Protein 1I60 (pdb70)

B-factor: mean 12.53, std 5.94, range [3.6, 40.44]

Structure (mmCIF, N/CA/C/O backbone):
data_1I60
#
_entry.id   1I60
#
_cell.length_a   74.291
_cell.length_b   104.771
_cell.length_c   48.417
_cell.angle_alpha   90.00
_cell.angle_beta   90.00
_cell.angle_gamma   90.00
#
_symmetry.space_group_name_H-M   'P 21 21 2'
#
loop_
_entity.id
_entity.type
_entity.pdbx_description
1 polymer 'IOLI PROTEIN'
2 water water
#
loop_
_atom_site.group_PDB
_atom_site.id
_atom_site.type_symbol
_atom_site.label_atom_id
_atom_site.label_alt_id
_atom_site.label_comp_id
_atom_site.label_asym_id
_atom_site.label_entity_id
_atom_site.label_seq_id
_atom_site.pdbx_PDB_ins_code
_atom_site.Cartn_x
_atom_site.Cartn_y
_atom_site.Cartn_z
_atom_site.occupancy
_atom_site.B_iso_or_equiv
_atom_site.auth_seq_id
_atom_site.auth_comp_id
_atom_site.auth_asym_id
_atom_site.auth_atom_id
_atom_site.pdbx_PDB_model_num
ATOM 9 N N . LYS A 1 2 ? 5.559 28.534 23.713 1.00 10.43 2 LYS A N 1
ATOM 10 C CA . LYS A 1 2 ? 5.957 29.305 24.886 1.00 7.65 2 LYS A CA 1
ATOM 11 C C . LYS A 1 2 ? 6.406 28.411 26.040 1.00 14.77 2 LYS A C 1
ATOM 12 O O . LYS A 1 2 ? 6.079 27.226 26.087 1.00 8.96 2 LYS A O 1
ATOM 18 N N . LEU A 1 3 ? 7.158 29.004 26.962 1.00 8.95 3 LEU A N 1
ATOM 19 C CA . LEU A 1 3 ? 7.722 28.293 28.107 1.00 11.96 3 LEU A CA 1
ATOM 20 C C . LEU A 1 3 ? 7.039 28.636 29.431 1.00 8.70 3 LEU A C 1
ATOM 21 O O . LEU A 1 3 ? 6.900 29.805 29.785 1.00 8.20 3 LEU A O 1
ATOM 26 N N . CYS A 1 4 ? 6.623 27.608 30.166 1.00 7.68 4 CYS A N 1
ATOM 27 C CA . CYS A 1 4 ? 5.949 27.806 31.449 1.00 7.88 4 CYS A CA 1
ATOM 28 C C . CYS A 1 4 ? 6.687 27.094 32.585 1.00 8.44 4 CYS A C 1
ATOM 29 O O . CYS A 1 4 ? 7.361 26.085 32.369 1.00 8.92 4 CYS A O 1
ATOM 32 N N . PHE A 1 5 ? 6.567 27.636 33.792 1.00 7.18 5 PHE A N 1
ATOM 33 C CA . PHE A 1 5 ? 7.207 27.050 34.966 1.00 9.11 5 PHE A CA 1
ATOM 34 C C . PHE A 1 5 ? 6.140 26.572 35.939 1.00 6.59 5 PHE A C 1
ATOM 35 O O . PHE A 1 5 ? 5.190 27.298 36.239 1.00 7.43 5 PHE A O 1
ATOM 43 N N . ASN A 1 6 ? 6.299 25.349 36.432 1.00 7.16 6 ASN A N 1
ATOM 44 C CA . ASN A 1 6 ? 5.357 24.791 37.395 1.00 5.82 6 ASN A CA 1
ATOM 45 C C . ASN A 1 6 ? 6.055 24.872 38.751 1.00 5.30 6 ASN A C 1
ATOM 46 O O . ASN A 1 6 ? 7.173 24.392 38.903 1.00 7.88 6 ASN A O 1
ATOM 51 N N . GLU A 1 7 ? 5.386 25.476 39.730 1.00 6.64 7 GLU A N 1
ATOM 52 C CA . GLU A 1 7 ? 5.962 25.660 41.055 1.00 9.35 7 GLU A CA 1
ATOM 53 C C . GLU A 1 7 ? 6.346 24.414 41.850 1.00 13.31 7 GLU A C 1
ATOM 54 O O . GLU A 1 7 ? 7.081 24.512 42.829 1.00 8.59 7 GLU A O 1
ATOM 60 N N . ALA A 1 8 ? 5.865 23.244 41.451 1.00 9.42 8 ALA A N 1
ATOM 61 C CA . ALA A 1 8 ? 6.256 22.033 42.169 1.00 5.05 8 ALA A CA 1
ATOM 62 C C . ALA A 1 8 ? 7.776 21.880 42.060 1.00 8.60 8 ALA A C 1
ATOM 63 O O . ALA A 1 8 ? 8.433 21.341 42.951 1.00 8.01 8 ALA A O 1
ATOM 65 N N . THR A 1 9 ? 8.329 22.378 40.960 1.00 7.84 9 THR A N 1
ATOM 66 C CA . THR A 1 9 ? 9.761 22.285 40.706 1.00 6.86 9 THR A CA 1
ATOM 67 C C . THR A 1 9 ? 10.589 22.914 41.829 1.00 10.59 9 THR A C 1
ATOM 68 O O . THR A 1 9 ? 11.674 22.436 42.153 1.00 11.35 9 THR A O 1
ATOM 72 N N . THR A 1 10 ? 10.062 23.970 42.438 1.00 8.13 10 THR A N 1
ATOM 73 C CA . THR A 1 10 ? 10.748 24.645 43.539 1.00 5.59 10 THR A CA 1
ATOM 74 C C . THR A 1 10 ? 9.845 24.617 44.770 1.00 8.61 10 THR A C 1
ATOM 75 O O . THR A 1 10 ? 9.787 25.561 45.560 1.00 10.51 10 THR A O 1
ATOM 79 N N . LEU A 1 11 ? 9.142 23.507 44.938 1.00 10.75 11 LEU A N 1
ATOM 80 C CA . LEU A 1 11 ? 8.228 23.370 46.052 1.00 8.84 11 LEU A CA 1
ATOM 81 C C . LEU A 1 11 ? 8.842 23.707 47.406 1.00 11.15 11 LEU A C 1
ATOM 82 O O . LEU A 1 11 ? 8.295 24.514 48.151 1.00 10.60 11 LEU A O 1
ATOM 87 N N . GLU A 1 12 ? 9.992 23.111 47.711 1.00 9.95 12 GLU A N 1
ATOM 88 C CA . GLU A 1 12 ? 10.618 23.311 49.015 1.00 6.79 12 GLU A CA 1
ATOM 89 C C . GLU A 1 12 ? 11.763 24.310 49.110 1.00 13.22 12 GLU A C 1
ATOM 90 O O . GLU A 1 12 ? 12.335 24.491 50.192 1.00 14.92 12 GLU A O 1
ATOM 96 N N . ASN A 1 13 ? 12.097 24.964 48.004 1.00 9.54 13 ASN A N 1
ATOM 97 C CA . ASN A 1 13 ? 13.204 25.909 48.017 1.00 8.30 13 ASN A CA 1
ATOM 98 C C . ASN A 1 13 ? 12.896 27.270 47.396 1.00 10.57 13 ASN A C 1
ATOM 99 O O . ASN A 1 13 ? 13.802 27.986 46.964 1.00 10.64 13 ASN A O 1
ATOM 104 N N . SER A 1 14 ? 11.620 27.633 47.358 1.00 7.99 14 SER A N 1
ATOM 105 C CA . SER A 1 14 ? 11.228 28.934 46.831 1.00 8.54 14 SER A CA 1
ATOM 106 C C . SER A 1 14 ? 9.807 29.267 47.269 1.00 10.29 14 SER A C 1
ATOM 107 O O . SER A 1 14 ? 9.215 28.543 48.069 1.00 13.51 14 SER A O 1
ATOM 110 N N . ASN A 1 15 ? 9.282 30.384 46.769 1.00 8.69 15 ASN A N 1
ATOM 111 C CA . ASN A 1 15 ? 7.920 30.812 47.054 1.00 10.34 15 ASN A CA 1
ATOM 112 C C . ASN A 1 15 ? 7.421 31.518 45.795 1.00 11.01 15 ASN A C 1
ATOM 113 O O . ASN A 1 15 ? 8.216 31.800 44.893 1.00 12.15 15 ASN A O 1
ATOM 118 N N . LEU A 1 16 ? 6.122 31.793 45.717 1.00 10.05 16 LEU A N 1
ATOM 119 C CA . LEU A 1 16 ? 5.567 32.448 44.531 1.00 9.43 16 LEU A CA 1
ATOM 120 C C . LEU A 1 16 ? 6.241 33.776 44.178 1.00 12.07 16 LEU A C 1
ATOM 121 O O . LEU A 1 16 ? 6.566 34.024 43.019 1.00 10.04 16 LEU A O 1
ATOM 126 N N . LYS A 1 17 ? 6.444 34.634 45.173 1.00 9.56 17 LYS A N 1
ATOM 127 C CA . LYS A 1 17 ? 7.078 35.925 44.933 1.00 9.23 17 LYS A CA 1
ATOM 128 C C . LYS A 1 17 ? 8.446 35.776 44.268 1.00 10.62 17 LYS A C 1
ATOM 129 O O . LYS A 1 17 ? 8.749 36.463 43.287 1.00 10.59 17 LYS A O 1
ATOM 135 N N . LEU A 1 18 ? 9.263 34.869 44.793 1.00 10.28 18 LEU A N 1
ATOM 136 C CA . LEU A 1 18 ? 10.594 34.645 44.252 1.00 9.08 18 LEU A CA 1
ATOM 137 C C . LEU A 1 18 ? 10.528 33.930 42.901 1.00 11.56 18 LEU A C 1
ATOM 138 O O . LEU A 1 18 ? 11.304 34.245 41.996 1.00 12.42 18 LEU A O 1
ATOM 143 N N . ASP A 1 19 ? 9.603 32.976 42.769 1.00 7.36 19 ASP A N 1
ATOM 144 C CA . ASP A 1 19 ? 9.430 32.254 41.510 1.00 5.21 19 ASP A CA 1
ATOM 145 C C . ASP A 1 19 ? 9.106 33.250 40.407 1.00 12.89 19 ASP A C 1
ATOM 146 O O . ASP A 1 19 ? 9.585 33.121 39.285 1.00 12.58 19 ASP A O 1
ATOM 151 N N . LEU A 1 20 ? 8.265 34.233 40.718 1.00 9.16 20 LEU A N 1
ATOM 152 C CA . LEU A 1 20 ? 7.898 35.230 39.722 1.00 9.38 20 LEU A CA 1
ATOM 153 C C . LEU A 1 20 ? 9.111 36.055 39.299 1.00 10.14 20 LEU A C 1
ATOM 154 O O . LEU A 1 20 ? 9.362 36.217 38.109 1.00 11.64 20 LEU A O 1
ATOM 159 N N . GLU A 1 21 ? 9.856 36.570 40.273 1.00 12.34 21 GLU A N 1
ATOM 160 C CA . GLU A 1 21 ? 11.044 37.381 39.996 1.00 14.18 21 GLU A CA 1
ATOM 161 C C . GLU A 1 21 ? 12.032 36.640 39.104 1.00 15.67 21 GLU A C 1
ATOM 162 O O . GLU A 1 21 ? 12.499 37.171 38.090 1.00 11.66 21 GLU A O 1
ATOM 168 N N . LEU A 1 22 ? 12.351 35.405 39.485 1.00 12.46 22 LEU A N 1
ATOM 169 C CA . LEU A 1 22 ? 13.309 34.600 38.736 1.00 10.04 22 LEU A CA 1
ATOM 170 C C . LEU A 1 22 ? 12.823 34.067 37.393 1.00 8.17 22 LEU A C 1
ATOM 171 O O . LEU A 1 22 ? 13.598 33.995 36.439 1.00 9.23 22 LEU A O 1
ATOM 176 N N . CYS A 1 23 ? 11.554 33.683 37.304 1.00 9.07 23 CYS A N 1
ATOM 177 C CA . CYS A 1 23 ? 11.047 33.185 36.029 1.00 9.47 23 CYS A CA 1
ATOM 178 C C . CYS A 1 23 ? 10.968 34.336 35.034 1.00 9.84 23 CYS A C 1
ATOM 179 O O . CYS A 1 23 ? 11.204 34.146 33.844 1.00 9.08 23 CYS A O 1
ATOM 182 N N . GLU A 1 24 ? 10.636 35.529 35.529 1.00 11.16 24 GLU A N 1
ATOM 183 C CA . GLU A 1 24 ? 10.562 36.719 34.684 1.00 12.28 24 GLU A CA 1
ATOM 184 C C . GLU A 1 24 ? 11.968 37.078 34.205 1.00 11.60 24 GLU A C 1
ATOM 185 O O . GLU A 1 24 ? 12.170 37.404 33.033 1.00 15.31 24 GLU A O 1
ATOM 191 N N . LYS A 1 25 ? 12.934 37.014 35.118 1.00 9.44 25 LYS A N 1
ATOM 192 C CA . LYS A 1 25 ? 14.328 37.314 34.797 1.00 7.71 25 LYS A CA 1
ATOM 193 C C . LYS A 1 25 ? 14.861 36.361 33.732 1.00 15.15 25 LYS A C 1
ATOM 194 O O . LYS A 1 25 ? 15.599 36.765 32.825 1.00 13.22 25 LYS A O 1
ATOM 200 N N . HIS A 1 26 ? 14.461 35.099 33.825 1.00 9.78 26 HIS A N 1
ATOM 201 C CA . HIS A 1 26 ? 14.948 34.096 32.898 1.00 7.61 26 HIS A CA 1
ATOM 202 C C . HIS A 1 26 ? 14.110 33.783 31.667 1.00 8.74 26 HIS A C 1
ATOM 203 O O . HIS A 1 26 ? 14.230 32.716 31.067 1.00 13.07 26 HIS A O 1
ATOM 210 N N . GLY A 1 27 ? 13.272 34.737 31.290 1.00 13.12 27 GLY A N 1
ATOM 211 C CA . GLY A 1 27 ? 12.481 34.600 30.080 1.00 9.66 27 GLY A CA 1
ATOM 212 C C . GLY A 1 27 ? 11.307 33.652 29.990 1.00 12.69 27 GLY A C 1
ATOM 213 O O . GLY A 1 27 ? 10.930 33.259 28.881 1.00 11.55 27 GLY A O 1
ATOM 214 N N . TYR A 1 28 ? 10.724 33.270 31.122 1.00 13.80 28 TYR A N 1
ATOM 215 C CA . TYR A 1 28 ? 9.564 32.392 31.075 1.00 9.00 28 TYR A CA 1
ATOM 216 C C . TYR A 1 28 ? 8.374 33.213 30.603 1.00 7.16 28 TYR A C 1
ATOM 217 O O . TYR A 1 28 ? 8.271 34.402 30.914 1.00 12.46 28 TYR A O 1
ATOM 226 N N . ASP A 1 29 ? 7.479 32.585 29.849 1.00 8.81 29 ASP A N 1
ATOM 227 C CA . ASP A 1 29 ? 6.303 33.290 29.357 1.00 10.86 29 ASP A CA 1
ATOM 228 C C . ASP A 1 29 ? 5.145 33.115 30.328 1.00 10.46 29 ASP A C 1
ATOM 229 O O . ASP A 1 29 ? 4.306 34.010 30.486 1.00 11.09 29 ASP A O 1
ATOM 234 N N . TYR A 1 30 ? 5.119 31.959 30.984 1.00 8.99 30 TYR A N 1
ATOM 235 C CA . TYR A 1 30 ? 4.046 31.609 31.901 1.00 9.05 30 TYR A CA 1
ATOM 236 C C . TYR A 1 30 ? 4.493 30.955 33.195 1.00 7.98 30 TYR A C 1
ATOM 237 O O . TYR A 1 30 ? 5.627 30.489 33.330 1.00 7.98 30 TYR A O 1
ATOM 246 N N . ILE A 1 31 ? 3.554 30.901 34.134 1.00 12.26 31 ILE A N 1
ATOM 247 C CA . ILE A 1 31 ? 3.760 30.234 35.404 1.00 9.50 31 ILE A CA 1
ATOM 248 C C . ILE A 1 31 ? 2.444 29.563 35.815 1.00 9.14 31 ILE A C 1
ATOM 249 O O . ILE A 1 31 ? 1.352 30.109 35.596 1.00 8.64 31 ILE A O 1
ATOM 254 N N . GLU A 1 32 ? 2.546 28.363 36.372 1.00 6.63 32 GLU A N 1
ATOM 255 C CA . GLU A 1 32 ? 1.368 27.643 36.852 1.00 7.26 32 GLU A CA 1
ATOM 256 C C . GLU A 1 32 ? 1.402 27.858 38.353 1.00 11.21 32 GLU A C 1
ATOM 257 O O . GLU A 1 32 ? 2.324 27.406 39.027 1.00 19.11 32 GLU A O 1
ATOM 263 N N . ILE A 1 33 ? 0.398 28.555 38.867 1.00 10.00 33 ILE A N 1
ATOM 264 C CA . ILE A 1 33 ? 0.325 28.871 40.291 1.00 12.20 33 ILE A CA 1
ATOM 265 C C . ILE A 1 33 ? -0.360 27.782 41.106 1.00 11.96 33 ILE A C 1
ATOM 266 O O . ILE A 1 33 ?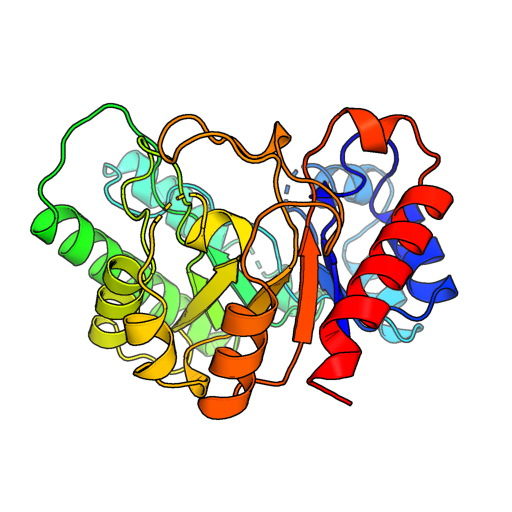 -1.467 27.365 40.779 1.00 11.05 33 ILE A O 1
ATOM 271 N N . ARG A 1 34 ? 0.298 27.334 42.170 1.00 9.91 34 ARG A N 1
ATOM 272 C CA . ARG A 1 34 ? -0.272 26.302 43.030 1.00 10.40 34 ARG A CA 1
ATOM 273 C C . ARG A 1 34 ? -1.236 26.961 44.013 1.00 12.26 34 ARG A C 1
ATOM 274 O O . ARG A 1 34 ? -0.875 27.923 44.695 1.00 14.46 34 ARG A O 1
ATOM 282 N N . THR A 1 35 ? -2.457 26.437 44.086 1.00 11.92 35 THR A N 1
ATOM 283 C CA . THR A 1 35 ? -3.487 26.997 44.961 1.00 11.64 35 THR A CA 1
ATOM 284 C C . THR A 1 35 ? -3.527 26.421 46.371 1.00 15.01 35 THR A C 1
ATOM 285 O O . THR A 1 35 ? -4.093 27.041 47.281 1.00 15.03 35 THR A O 1
ATOM 297 N N . ASP A 1 37 ? -0.873 25.806 48.358 1.00 11.00 37 ASP A N 1
ATOM 298 C CA . ASP A 1 37 ? 0.193 26.288 49.228 1.00 11.82 37 ASP A CA 1
ATOM 299 C C . ASP A 1 37 ? 0.815 27.615 48.809 1.00 14.89 37 ASP A C 1
ATOM 300 O O . ASP A 1 37 ? 0.778 28.579 49.574 1.00 14.53 37 ASP A O 1
ATOM 305 N N . LYS A 1 38 ? 1.355 27.678 47.592 1.00 10.39 38 LYS A N 1
ATOM 306 C CA . LYS A 1 38 ? 2.025 28.896 47.108 1.00 7.47 38 LYS A CA 1
ATOM 307 C C . LYS A 1 38 ? 1.181 30.168 47.119 1.00 9.72 38 LYS A C 1
ATOM 308 O O . LYS A 1 38 ? 1.612 31.198 47.648 1.00 11.96 38 LYS A O 1
ATOM 314 N N . LEU A 1 39 ? -0.006 30.110 46.527 1.00 12.28 39 LEU A N 1
ATOM 315 C CA . LEU A 1 39 ? -0.877 31.281 46.482 1.00 9.75 39 LEU A CA 1
ATOM 316 C C . LEU A 1 39 ? -1.318 31.730 47.879 1.00 12.21 39 LEU A C 1
ATOM 317 O O . LEU A 1 39 ? -1.231 32.914 48.209 1.00 13.49 39 LEU A O 1
ATOM 322 N N . PRO A 1 40 ? -1.800 30.797 48.720 1.00 11.48 40 PRO A N 1
ATOM 323 C CA . PRO A 1 40 ? -2.219 31.210 50.064 1.00 13.18 40 PRO A CA 1
ATOM 324 C C . PRO A 1 40 ? -1.058 31.874 50.806 1.00 13.02 40 PRO A C 1
ATOM 325 O O . PRO A 1 40 ? -1.225 32.906 51.465 1.00 18.84 40 PRO A O 1
ATOM 329 N N . GLU A 1 41 ? 0.120 31.270 50.701 1.00 15.55 41 GLU A N 1
ATOM 330 C CA . GLU A 1 41 ? 1.305 31.802 51.363 1.00 13.33 41 GLU A CA 1
ATOM 331 C C . GLU A 1 41 ? 1.565 33.229 50.903 1.00 18.15 41 GLU A C 1
ATOM 332 O O . GLU A 1 41 ? 1.769 34.126 51.723 1.00 16.41 41 GLU A O 1
ATOM 338 N N . TYR A 1 42 ? 1.551 33.433 49.591 1.00 13.88 42 TYR A N 1
ATOM 339 C CA . TYR A 1 42 ? 1.782 34.745 49.009 1.00 14.08 42 TYR A CA 1
ATOM 340 C C . TYR A 1 42 ? 0.786 35.780 49.523 1.00 14.44 42 TYR A C 1
ATOM 341 O O . TYR A 1 42 ? 1.154 36.916 49.817 1.00 16.23 42 TYR A O 1
ATOM 350 N N . LEU A 1 43 ? -0.471 35.373 49.649 1.00 15.08 43 LEU A N 1
ATOM 351 C CA . LEU A 1 43 ? -1.529 36.271 50.096 1.00 13.60 43 LEU A CA 1
ATOM 352 C C . LEU A 1 43 ? -1.481 36.674 51.573 1.00 14.02 43 LEU A C 1
ATOM 353 O O . LEU A 1 43 ? -2.323 37.443 52.040 1.00 21.95 43 LEU A O 1
ATOM 358 N N . LYS A 1 44 ? -0.494 36.170 52.306 1.00 21.52 44 LYS A N 1
ATOM 359 C CA . LYS A 1 44 ? -0.360 36.513 53.720 1.00 16.00 44 LYS A CA 1
ATOM 360 C C . LYS A 1 44 ? 0.176 37.925 53.899 1.00 22.09 44 LYS A C 1
ATOM 361 O O . LYS A 1 44 ? -0.058 38.561 54.931 1.00 25.60 44 LYS A O 1
ATOM 367 N N . ASP A 1 45 ? 0.899 38.417 52.898 1.00 24.47 45 ASP A N 1
ATOM 368 C CA . ASP A 1 45 ? 1.448 39.771 52.956 1.00 16.07 45 ASP A CA 1
ATOM 369 C C . ASP A 1 45 ? 1.329 40.479 51.606 1.00 19.43 45 ASP A C 1
ATOM 370 O O . ASP A 1 45 ? 2.041 41.446 51.324 1.00 24.56 45 ASP A O 1
ATOM 375 N N . HIS A 1 46 ? 0.413 39.983 50.779 1.00 19.96 46 HIS A N 1
ATOM 376 C CA . HIS A 1 46 ? 0.150 40.542 49.462 1.00 17.23 46 HIS A CA 1
ATOM 377 C C . HIS A 1 46 ? -1.327 40.327 49.144 1.00 18.07 46 HIS A C 1
ATOM 378 O O . HIS A 1 46 ? -1.967 39.422 49.694 1.00 21.87 46 HIS A O 1
ATOM 385 N N . SER A 1 47 ? -1.862 41.154 48.254 1.00 23.07 47 SER A N 1
ATOM 386 C CA . SER A 1 47 ? -3.255 41.023 47.849 1.00 16.75 47 SER A CA 1
ATOM 387 C C . SER A 1 47 ? -3.319 40.470 46.427 1.00 17.09 47 SER A C 1
ATOM 388 O O . SER A 1 47 ? -2.345 40.569 45.660 1.00 15.85 47 SER A O 1
ATOM 391 N N . LEU A 1 48 ? -4.455 39.880 46.070 1.00 15.21 48 LEU A N 1
ATOM 392 C CA . LEU A 1 48 ? -4.616 39.364 44.718 1.00 13.51 48 LEU A CA 1
ATOM 393 C C . LEU A 1 48 ? -4.419 40.532 43.762 1.00 12.10 48 LEU A C 1
ATOM 394 O O . LEU A 1 48 ? -3.871 40.365 42.674 1.00 20.77 48 LEU A O 1
ATOM 399 N N . ASP A 1 49 ? -4.861 41.723 44.167 1.00 19.70 49 ASP A N 1
ATOM 400 C CA . ASP A 1 49 ? -4.693 42.895 43.314 1.00 16.72 49 ASP A CA 1
ATOM 401 C C . ASP A 1 49 ? -3.210 43.198 43.072 1.00 17.53 49 ASP A C 1
ATOM 402 O O . ASP A 1 49 ? -2.831 43.617 41.972 1.00 16.98 49 ASP A O 1
ATOM 407 N N . ASP A 1 50 ? -2.373 42.984 44.089 1.00 19.71 50 ASP A N 1
ATOM 408 C CA . ASP A 1 50 ? -0.934 43.201 43.938 1.00 10.11 50 ASP A CA 1
ATOM 409 C C . ASP A 1 50 ? -0.409 42.272 42.850 1.00 14.51 50 ASP A C 1
ATOM 410 O O . ASP A 1 50 ? 0.357 42.682 41.974 1.00 18.33 50 ASP A O 1
ATOM 415 N N . LEU A 1 51 ? -0.830 41.011 42.919 1.00 13.42 51 LEU A N 1
ATOM 416 C CA . LEU A 1 51 ? -0.397 40.006 41.960 1.00 11.05 51 LEU A CA 1
ATOM 417 C C . LEU A 1 51 ? -0.883 40.313 40.545 1.00 9.11 51 LEU A C 1
ATOM 418 O O . LEU A 1 51 ? -0.144 40.131 39.575 1.00 15.93 51 LEU A O 1
ATOM 423 N N . ALA A 1 52 ? -2.125 40.780 40.433 1.00 15.93 52 ALA A N 1
ATOM 424 C CA . ALA A 1 52 ? -2.699 41.141 39.142 1.00 12.70 52 ALA A CA 1
ATOM 425 C C . ALA A 1 52 ? -1.876 42.280 38.552 1.00 12.40 52 ALA A C 1
ATOM 426 O O . ALA A 1 52 ? -1.624 42.323 37.342 1.00 15.14 52 ALA A O 1
ATOM 428 N N . GLU A 1 53 ? -1.461 43.207 39.414 1.00 17.44 53 GLU A N 1
ATOM 429 C CA . GLU A 1 53 ? -0.652 44.342 38.985 1.00 17.99 53 GLU A CA 1
ATOM 430 C C . GLU A 1 53 ? 0.724 43.889 38.515 1.00 14.47 53 GLU A C 1
ATOM 431 O O . GLU A 1 53 ? 1.286 44.466 37.590 1.00 16.65 53 GLU A O 1
ATOM 437 N N . TYR A 1 54 ? 1.268 42.856 39.153 1.00 14.77 54 TYR A N 1
ATOM 438 C CA . TYR A 1 54 ? 2.571 42.331 38.754 1.00 12.97 54 TYR A CA 1
ATOM 439 C C . TYR A 1 54 ? 2.507 41.765 37.331 1.00 15.75 54 TYR A C 1
ATOM 440 O O . TYR A 1 54 ? 3.382 42.040 36.505 1.00 16.31 54 TYR A O 1
ATOM 449 N N . PHE A 1 55 ? 1.473 40.978 37.036 1.00 16.02 55 PHE A N 1
ATOM 450 C CA . PHE A 1 55 ? 1.331 40.393 35.699 1.00 11.12 55 PHE A CA 1
ATOM 451 C C . PHE A 1 55 ? 1.068 41.449 34.637 1.00 12.92 55 PHE A C 1
ATOM 452 O O . PHE A 1 55 ? 1.472 41.309 33.482 1.00 13.00 55 PHE A O 1
ATOM 460 N N . GLN A 1 56 ? 0.387 42.512 35.037 1.00 16.69 56 GLN A N 1
ATOM 461 C CA . GLN A 1 56 ? 0.080 43.595 34.127 1.00 15.48 56 GLN A CA 1
ATOM 462 C C . GLN A 1 56 ? 1.349 44.367 33.757 1.00 15.40 56 GLN A C 1
ATOM 463 O O . GLN A 1 56 ? 1.466 44.888 32.644 1.00 22.95 56 GLN A O 1
ATOM 469 N N . THR A 1 57 ? 2.310 44.415 34.677 1.00 11.52 57 THR A N 1
ATOM 470 C CA . THR A 1 57 ? 3.547 45.167 34.459 1.00 10.89 57 THR A CA 1
ATOM 471 C C . THR A 1 57 ? 4.815 44.382 34.159 1.00 16.22 57 THR A C 1
ATOM 472 O O . THR A 1 57 ? 5.922 44.921 34.254 1.00 16.83 57 THR A O 1
ATOM 476 N N . HIS A 1 58 ? 4.664 43.111 33.821 1.00 12.64 58 HIS A N 1
ATOM 477 C CA . HIS A 1 58 ? 5.807 42.278 33.486 1.00 15.26 58 HIS A CA 1
ATOM 478 C C . HIS A 1 58 ? 5.393 41.383 32.341 1.00 9.81 58 HIS A C 1
ATOM 479 O O . HIS A 1 58 ? 4.205 41.294 32.021 1.00 16.22 58 HIS A O 1
ATOM 486 N N . HIS A 1 59 ? 6.364 40.718 31.728 1.00 9.02 59 HIS A N 1
ATOM 487 C CA . HIS A 1 59 ? 6.067 39.835 30.607 1.00 10.06 59 HIS A CA 1
ATOM 488 C C . HIS A 1 59 ? 5.340 38.553 31.001 1.00 12.87 59 HIS A C 1
ATOM 489 O O . HIS A 1 59 ? 4.359 38.160 30.362 1.00 10.34 59 HIS A O 1
ATOM 496 N N . ILE A 1 60 ? 5.819 37.906 32.056 1.00 9.33 60 ILE A N 1
ATOM 497 C CA . ILE A 1 60 ? 5.228 36.650 32.500 1.00 7.84 60 ILE A CA 1
ATOM 498 C C . ILE A 1 60 ? 3.752 36.788 32.864 1.00 11.59 60 ILE A C 1
ATOM 499 O O . ILE A 1 60 ? 3.312 37.837 33.346 1.00 11.62 60 ILE A O 1
ATOM 504 N N . LYS A 1 61 ? 2.992 35.723 32.605 1.00 11.03 61 LYS A N 1
ATOM 505 C CA . LYS A 1 61 ? 1.557 35.680 32.891 1.00 10.90 61 LYS A CA 1
ATOM 506 C C . LYS A 1 61 ? 1.204 34.343 33.526 1.00 8.29 61 LYS A C 1
ATOM 507 O O . LYS A 1 61 ? 1.956 33.375 33.411 1.00 9.17 61 LYS A O 1
ATOM 513 N N . PRO A 1 62 ? 0.049 34.270 34.203 1.00 8.69 62 PRO A N 1
ATOM 514 C CA . PRO A 1 62 ? -0.372 33.023 34.840 1.00 5.29 62 PRO A CA 1
ATOM 515 C C . PRO A 1 62 ? -1.080 32.152 33.809 1.00 15.15 62 PRO A C 1
ATOM 516 O O . PRO A 1 62 ? -2.077 32.571 33.217 1.00 13.08 62 PRO A O 1
ATOM 520 N N . LEU A 1 63 ? -0.558 30.950 33.580 1.00 11.06 63 LEU A N 1
ATOM 521 C CA . LEU A 1 63 ? -1.168 30.046 32.615 1.00 11.66 63 LEU A CA 1
ATOM 522 C C . LEU A 1 63 ? -2.344 29.307 33.218 1.00 9.14 63 LEU A C 1
ATOM 523 O O . LEU A 1 63 ? -3.413 29.208 32.607 1.00 9.84 63 LEU A O 1
ATOM 528 N N . ALA A 1 64 ? -2.144 28.784 34.419 1.00 6.22 64 ALA A N 1
ATOM 529 C CA . ALA A 1 64 ? -3.182 28.011 35.061 1.00 7.00 64 ALA A CA 1
ATOM 530 C C . ALA A 1 64 ? -3.077 27.982 36.567 1.00 9.65 64 ALA A C 1
ATOM 531 O O . ALA A 1 64 ? -2.035 28.299 37.138 1.00 13.93 64 ALA A O 1
ATOM 533 N N . LEU A 1 65 ? -4.186 27.601 37.192 1.00 7.62 65 LEU A N 1
ATOM 534 C CA . LEU A 1 65 ? -4.263 27.427 38.633 1.00 7.45 65 LEU A CA 1
ATOM 535 C C . LEU A 1 65 ? -4.095 25.928 38.762 1.00 9.49 65 LEU A C 1
ATOM 536 O O . LEU A 1 65 ? -4.810 25.150 38.121 1.00 10.92 65 LEU A O 1
ATOM 541 N N . ASN A 1 66 ? -3.167 25.502 39.596 1.00 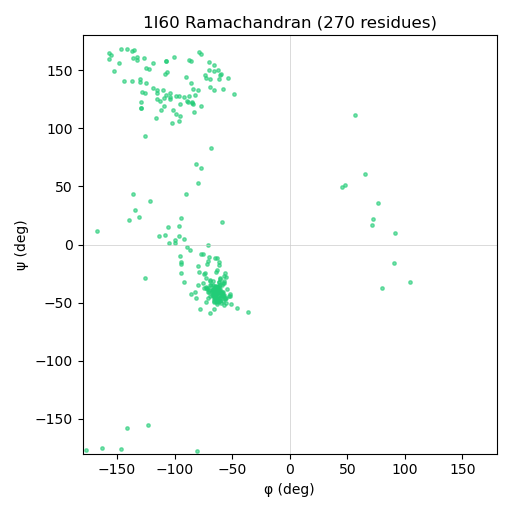8.96 66 ASN A N 1
ATOM 542 C CA . ASN A 1 66 ? -2.941 24.089 39.680 1.00 14.06 66 ASN A CA 1
ATOM 543 C C . ASN A 1 66 ? -3.804 23.262 40.598 1.00 26.11 66 ASN A C 1
ATOM 544 O O . ASN A 1 66 ? -3.918 23.488 41.801 1.00 17.72 66 ASN A O 1
ATOM 549 N N . ALA A 1 67 ? -4.452 22.304 39.958 1.00 37.03 67 ALA A N 1
ATOM 550 C CA . ALA A 1 67 ? -5.279 21.322 40.607 1.00 16.19 67 ALA A CA 1
ATOM 551 C C . ALA A 1 67 ? -6.482 21.599 41.520 1.00 18.96 67 ALA A C 1
ATOM 552 O O . ALA A 1 67 ? -6.384 22.100 42.657 1.00 12.98 67 ALA A O 1
ATOM 554 N N . LEU A 1 68 ? -7.629 21.238 40.966 1.00 19.10 68 LEU A N 1
ATOM 555 C CA . LEU A 1 68 ? -8.890 21.205 41.674 1.00 10.85 68 LEU A CA 1
ATOM 556 C C . LEU A 1 68 ? -8.633 19.710 41.918 1.00 4.99 68 LEU A C 1
ATOM 557 O O . LEU A 1 68 ? -8.652 18.924 40.970 1.00 9.27 68 LEU A O 1
ATOM 562 N N . VAL A 1 69 ? -8.359 19.324 43.160 1.00 9.01 69 VAL A N 1
ATOM 563 C CA . VAL A 1 69 ? -7.993 17.942 43.469 1.00 8.41 69 VAL A CA 1
ATOM 564 C C . VAL A 1 69 ? -9.080 16.943 43.869 1.00 8.80 69 VAL A C 1
ATOM 565 O O . VAL A 1 69 ? -9.849 17.184 44.801 1.00 11.05 69 VAL A O 1
ATOM 569 N N . PHE A 1 70 ? -9.110 15.812 43.154 1.00 8.58 70 PHE A N 1
ATOM 570 C CA . PHE A 1 70 ? -10.063 14.711 43.374 1.00 9.20 70 PHE A CA 1
ATOM 571 C C . PHE A 1 70 ? -11.504 15.123 43.078 1.00 6.42 70 PHE A C 1
ATOM 572 O O . PHE A 1 70 ? -12.374 15.046 43.944 1.00 9.09 70 PHE A O 1
ATOM 580 N N . PHE A 1 71 ? -11.758 1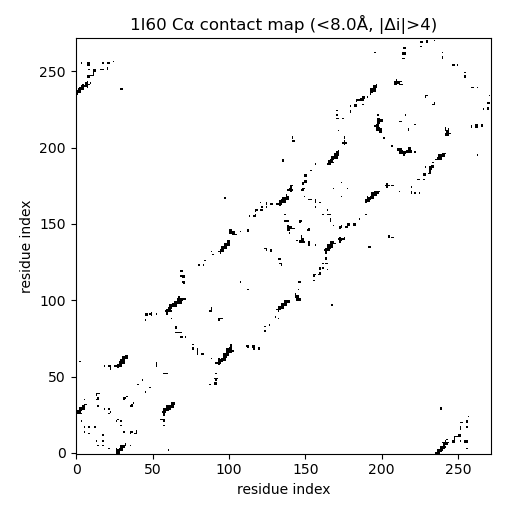5.527 41.837 1.00 7.45 71 PHE A N 1
ATOM 581 C CA . PHE A 1 71 ? -13.086 15.996 41.445 1.00 6.97 71 PHE A CA 1
ATOM 582 C C . PHE A 1 71 ? -14.148 14.930 41.164 1.00 10.61 71 PHE A C 1
ATOM 583 O O . PHE A 1 71 ? -15.348 15.208 41.255 1.00 10.76 71 PHE A O 1
ATOM 591 N N . ASN A 1 72 ? -13.721 13.720 40.823 1.00 6.67 72 ASN A N 1
ATOM 592 C CA . ASN A 1 72 ? -14.661 12.653 40.489 1.00 5.18 72 ASN A CA 1
ATOM 593 C C . ASN A 1 72 ? -14.952 11.627 41.573 1.00 6.33 72 ASN A C 1
ATOM 594 O O . ASN A 1 72 ? -14.197 11.466 42.535 1.00 7.53 72 ASN A O 1
ATOM 599 N N . ASN A 1 73 ? -16.063 10.925 41.376 1.00 7.59 73 ASN A N 1
ATOM 600 C CA . ASN A 1 73 ? -16.523 9.869 42.262 1.00 5.79 73 ASN A CA 1
ATOM 601 C C . ASN A 1 73 ? -16.464 10.189 43.745 1.00 10.70 73 ASN A C 1
ATOM 602 O O . ASN A 1 73 ? -15.958 9.403 44.554 1.00 11.31 73 ASN A O 1
ATOM 607 N N . ARG A 1 74 ? -17.009 11.352 44.088 1.00 10.45 74 ARG A N 1
ATOM 608 C CA . ARG A 1 74 ? -17.060 11.824 45.463 1.00 13.60 74 ARG A CA 1
ATOM 609 C C . ARG A 1 74 ? -18.497 11.721 45.950 1.00 10.18 74 ARG A C 1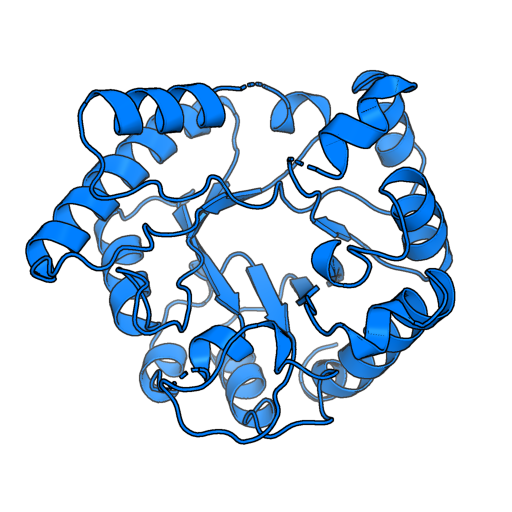
ATOM 610 O O . ARG A 1 74 ? -19.427 11.682 45.139 1.00 14.99 74 ARG A O 1
ATOM 618 N N . ASP A 1 75 ? -18.683 11.666 47.266 1.00 8.69 75 ASP A N 1
ATOM 619 C CA . ASP A 1 75 ? -20.036 11.610 47.809 1.00 10.68 75 ASP A CA 1
ATOM 620 C C . ASP A 1 75 ? -20.621 13.029 47.834 1.00 15.25 75 ASP A C 1
ATOM 621 O O . ASP A 1 75 ? -19.981 13.980 47.377 1.00 10.49 75 ASP A O 1
ATOM 626 N N . GLU A 1 76 ? -21.835 13.173 48.353 1.00 10.66 76 GLU A N 1
ATOM 627 C CA . GLU A 1 76 ? -22.503 14.474 48.394 1.00 13.48 76 GLU A CA 1
ATOM 628 C C . GLU A 1 76 ? -21.629 15.569 49.016 1.00 9.96 76 GLU A C 1
ATOM 629 O O . GLU A 1 76 ? -21.557 16.689 48.503 1.00 9.99 76 GLU A O 1
ATOM 635 N N . LYS A 1 77 ? -20.973 15.239 50.125 1.00 9.73 77 LYS A N 1
ATOM 636 C CA . LYS A 1 77 ? -20.108 16.186 50.822 1.00 8.70 77 LYS A CA 1
ATOM 637 C C . LYS A 1 77 ? -18.885 16.573 49.990 1.00 9.56 77 LYS A C 1
ATOM 638 O O . LYS A 1 77 ? -18.564 17.753 49.849 1.00 9.70 77 LYS A O 1
ATOM 644 N N . GLY A 1 78 ? -18.197 15.566 49.462 1.00 11.40 78 GLY A N 1
ATOM 645 C CA . GLY A 1 78 ? -17.014 15.810 48.656 1.00 9.58 78 GLY A CA 1
ATOM 646 C C . GLY A 1 78 ? -17.321 16.598 47.400 1.00 9.79 78 GLY A C 1
ATOM 647 O O . GLY A 1 78 ? -16.536 17.447 46.978 1.00 7.61 78 GLY A O 1
ATOM 648 N N . HIS A 1 79 ? -18.463 16.306 46.789 1.00 9.21 79 HIS A N 1
ATOM 649 C CA . HIS A 1 79 ? -18.869 17.011 45.586 1.00 6.67 79 HIS A CA 1
ATOM 650 C C . HIS A 1 79 ? -19.060 18.484 45.932 1.00 11.49 79 HIS A C 1
ATOM 651 O O . HIS A 1 79 ? -18.675 19.363 45.165 1.00 8.40 79 HIS A O 1
ATOM 658 N N . ASN A 1 80 ? -19.637 18.750 47.100 1.00 7.90 80 ASN A N 1
ATOM 659 C CA . ASN A 1 80 ? -19.854 20.125 47.544 1.00 10.34 80 ASN A CA 1
ATOM 660 C C . ASN A 1 80 ? -18.517 20.848 47.724 1.00 9.65 80 ASN A C 1
ATOM 661 O O . ASN A 1 80 ? -18.392 22.027 47.388 1.00 10.68 80 ASN A O 1
ATOM 666 N N . GLU A 1 81 ? -17.519 20.140 48.248 1.00 9.25 81 GLU A N 1
ATOM 667 C CA . GLU A 1 81 ? -16.194 20.722 48.448 1.00 7.21 81 GLU A CA 1
ATOM 668 C C . GLU A 1 81 ? -15.599 21.080 47.093 1.00 11.78 81 GLU A C 1
ATOM 669 O O . GLU A 1 81 ? -15.029 22.156 46.912 1.00 10.23 81 GLU A O 1
ATOM 675 N N . ILE A 1 82 ? -15.749 20.165 46.143 1.00 9.42 82 ILE A N 1
ATOM 676 C CA . ILE A 1 82 ? -15.225 20.348 44.802 1.00 9.70 82 ILE A CA 1
ATOM 677 C C . ILE A 1 82 ? -15.850 21.529 44.066 1.00 10.79 82 ILE A C 1
ATOM 678 O O . ILE A 1 82 ? -15.143 22.364 43.503 1.00 9.55 82 ILE A O 1
ATOM 683 N N . ILE A 1 83 ? -17.176 21.608 44.076 1.00 10.92 83 ILE A N 1
ATOM 684 C CA . ILE A 1 83 ? -17.858 22.703 43.399 1.00 6.36 83 ILE A CA 1
ATOM 685 C C . ILE A 1 83 ? -17.575 24.032 44.090 1.00 10.54 83 ILE A C 1
ATOM 686 O O . ILE A 1 83 ? -17.356 25.044 43.431 1.00 9.06 83 ILE A O 1
ATOM 691 N N . THR A 1 84 ? -17.564 24.034 45.418 1.00 12.79 84 THR A N 1
ATOM 692 C CA . THR A 1 84 ? -17.293 25.264 46.142 1.00 7.52 84 THR A CA 1
ATOM 693 C C . THR A 1 84 ? -15.900 25.784 45.806 1.00 7.92 84 THR A C 1
ATOM 694 O O . THR A 1 84 ? -15.729 26.976 45.526 1.00 10.50 84 THR A O 1
ATOM 698 N N . GLU A 1 85 ? -14.901 24.904 45.809 1.00 5.79 85 GLU A N 1
ATOM 699 C CA . GLU A 1 85 ? -13.556 25.358 45.500 1.00 6.24 85 GLU A CA 1
ATOM 700 C C . GLU A 1 85 ? -13.442 25.822 44.059 1.00 8.76 85 GLU A C 1
ATOM 701 O O . GLU A 1 85 ? -12.756 26.799 43.775 1.00 10.73 85 GLU A O 1
ATOM 707 N N . PHE A 1 86 ? -14.113 25.133 43.143 1.00 6.99 86 PHE A N 1
ATOM 708 C CA . PHE A 1 86 ? -14.028 25.539 41.745 1.00 5.84 86 PHE A CA 1
ATOM 709 C C . PHE A 1 86 ? -14.623 26.931 41.551 1.00 9.00 86 PHE A C 1
ATOM 710 O O . PHE A 1 86 ? -14.078 27.755 40.813 1.00 10.04 86 PHE A O 1
ATOM 718 N N . LYS A 1 87 ? -15.746 27.197 42.208 1.00 9.60 87 LYS A N 1
ATOM 719 C CA . LYS A 1 87 ? -16.373 28.508 42.083 1.00 6.79 87 LYS A CA 1
ATOM 720 C C . LYS A 1 87 ? -15.458 29.599 42.629 1.00 8.13 87 LYS A C 1
ATOM 721 O O . LYS A 1 87 ? -15.411 30.704 42.092 1.00 11.04 87 LYS A O 1
ATOM 727 N N . GLY A 1 88 ? -14.723 29.276 43.689 1.00 11.36 88 GLY A N 1
ATOM 728 C CA . GLY A 1 88 ? -13.810 30.241 44.278 1.00 12.96 88 GLY A CA 1
ATOM 729 C C . GLY A 1 88 ? -12.670 30.492 43.313 1.00 10.67 88 GLY A C 1
ATOM 730 O O . GLY A 1 88 ? -12.218 31.627 43.146 1.00 14.33 88 GLY A O 1
ATOM 747 N N . GLU A 1 91 ? -13.273 33.091 40.488 1.00 16.44 91 GLU A N 1
ATOM 748 C CA . GLU A 1 91 ? -13.071 34.481 40.860 1.00 16.07 91 GLU A CA 1
ATOM 749 C C . GLU A 1 91 ? -11.584 34.820 40.844 1.00 13.76 91 GLU A C 1
ATOM 750 O O . GLU A 1 91 ? -11.192 35.915 40.435 1.00 15.68 91 GLU A O 1
ATOM 756 N N . THR A 1 92 ? -10.752 33.872 41.270 1.00 13.61 92 THR A N 1
ATOM 757 C CA . THR A 1 92 ? -9.303 34.081 41.287 1.00 11.01 92 THR A CA 1
ATOM 758 C C . THR A 1 92 ? -8.790 34.212 39.853 1.00 8.27 92 THR A C 1
ATOM 759 O O . THR A 1 92 ? -7.953 35.072 39.553 1.00 9.80 92 THR A O 1
ATOM 763 N N . CYS A 1 93 ? -9.300 33.353 38.974 1.00 11.08 93 CYS A N 1
ATOM 764 C CA . CYS A 1 93 ? -8.919 33.360 37.563 1.00 11.05 93 CYS A CA 1
ATOM 765 C C . CYS A 1 93 ? -9.292 34.679 36.909 1.00 9.81 93 CYS A C 1
ATOM 766 O O . CYS A 1 93 ? -8.533 35.229 36.107 1.00 9.75 93 CYS A O 1
ATOM 769 N N . LYS A 1 94 ? -10.474 35.176 37.253 1.00 12.04 94 LYS A N 1
ATOM 770 C CA . LYS A 1 94 ? -10.963 36.436 36.709 1.00 11.17 94 LYS A CA 1
ATOM 771 C C . LYS A 1 94 ? -10.093 37.609 37.147 1.00 8.58 94 LYS A C 1
ATOM 772 O O . LYS A 1 94 ? -9.750 38.473 36.342 1.00 12.93 94 LYS A O 1
ATOM 778 N N . THR A 1 95 ? -9.734 37.638 38.423 1.00 12.38 95 THR A N 1
ATOM 779 C CA . THR A 1 95 ? -8.908 38.723 38.942 1.00 10.55 95 THR A CA 1
ATOM 780 C C . THR A 1 95 ? -7.479 38.716 38.384 1.00 13.87 95 THR A C 1
ATOM 781 O O . THR A 1 95 ? -6.911 39.771 38.080 1.00 12.09 95 THR A O 1
ATOM 785 N N . LEU A 1 96 ? -6.903 37.526 38.235 1.00 10.20 96 LEU A N 1
ATOM 786 C CA . LEU A 1 96 ? -5.529 37.413 37.764 1.00 11.54 96 LEU A CA 1
ATOM 787 C C . LEU A 1 96 ? -5.354 37.185 36.266 1.00 13.23 96 LEU A C 1
ATOM 788 O O . LEU A 1 96 ? -4.238 37.265 35.757 1.00 11.93 96 LEU A O 1
ATOM 793 N N . GLY A 1 97 ? -6.446 36.904 35.564 1.00 11.14 97 GLY A N 1
ATOM 794 C CA . GLY A 1 97 ? -6.367 36.670 34.134 1.00 9.82 97 GLY A CA 1
ATOM 795 C C . GLY A 1 97 ? -5.816 35.296 33.805 1.00 15.52 97 GLY A C 1
ATOM 796 O O . GLY A 1 97 ? -5.090 35.120 32.818 1.00 15.63 97 GLY A O 1
ATOM 797 N N . VAL A 1 98 ? -6.173 34.319 34.634 1.00 9.71 98 VAL A N 1
ATOM 798 C CA . VAL A 1 98 ? -5.725 32.937 34.467 1.00 12.19 98 VAL A CA 1
ATOM 799 C C . VAL A 1 98 ? -6.553 32.221 33.403 1.00 11.30 98 VAL A C 1
ATOM 800 O O . VAL A 1 98 ? -7.778 32.282 33.420 1.00 10.60 98 VAL A O 1
ATOM 804 N N . LYS A 1 99 ? -5.877 31.524 32.495 1.00 11.92 99 LYS A N 1
ATOM 805 C CA . LYS A 1 99 ? -6.536 30.827 31.401 1.00 11.58 99 LYS A CA 1
ATOM 806 C C . LYS A 1 99 ? -7.110 29.450 31.717 1.00 14.33 99 LYS A C 1
ATOM 807 O O . LYS A 1 99 ? -8.208 29.120 31.268 1.00 12.61 99 LYS A O 1
ATOM 813 N N . TYR A 1 100 ? -6.373 28.651 32.484 1.00 7.12 100 TYR A N 1
ATOM 814 C CA . TYR A 1 100 ? -6.805 27.293 32.797 1.00 9.22 100 TYR A CA 1
ATOM 815 C C . TYR A 1 100 ? -6.859 26.923 34.267 1.00 7.84 100 TYR A C 1
ATOM 816 O O . TYR A 1 100 ? -6.230 27.545 35.110 1.00 9.15 100 TYR A O 1
ATOM 825 N N . VAL A 1 101 ? -7.621 25.872 34.543 1.00 6.73 101 VAL A N 1
ATOM 826 C CA . VAL A 1 101 ? -7.716 25.296 35.875 1.00 6.32 101 VAL A CA 1
ATOM 827 C C . VAL A 1 101 ? -7.468 23.811 35.631 1.00 7.72 101 VAL A C 1
ATOM 828 O O . VAL A 1 101 ? -8.162 23.185 34.826 1.00 7.80 101 VAL A O 1
ATOM 832 N N . VAL A 1 102 ? -6.451 23.272 36.295 1.00 6.85 102 VAL A N 1
ATOM 833 C CA . VAL A 1 102 ? -6.088 21.859 36.179 1.00 6.78 102 VAL A CA 1
ATOM 834 C C . VAL A 1 102 ? -6.949 21.041 37.135 1.00 6.92 102 VAL A C 1
ATOM 835 O O . VAL A 1 102 ? -7.132 21.421 38.289 1.00 8.15 102 VAL A O 1
ATOM 839 N N . ALA A 1 103 ? -7.492 19.932 36.645 1.00 5.98 103 ALA A N 1
ATOM 840 C CA . ALA A 1 103 ? -8.335 19.061 37.466 1.00 6.56 103 ALA A CA 1
ATOM 841 C C . ALA A 1 103 ? -7.627 17.726 37.615 1.00 5.81 103 ALA A C 1
ATOM 842 O O . ALA A 1 103 ? -7.191 17.143 36.620 1.00 9.24 103 ALA A O 1
ATOM 844 N N . VAL A 1 104 ? -7.516 17.254 38.857 1.00 5.50 104 VAL A N 1
ATOM 845 C CA . VAL A 1 104 ? -6.843 15.988 39.165 1.00 6.69 104 VAL A CA 1
ATOM 846 C C . VAL A 1 104 ? -7.867 14.948 39.616 1.00 7.21 104 VAL A C 1
ATOM 847 O O . VAL A 1 104 ? -8.709 15.235 40.467 1.00 7.45 104 VAL A O 1
ATOM 851 N N . PRO A 1 105 ? -7.799 13.722 39.064 1.00 6.36 105 PRO A N 1
ATOM 852 C CA . PRO A 1 105 ? -8.739 12.654 39.418 1.00 6.43 105 PRO A CA 1
ATOM 853 C C . PRO A 1 105 ? -8.570 12.103 40.826 1.00 5.34 105 PRO A C 1
ATOM 854 O O . PRO A 1 105 ? -7.500 12.179 41.423 1.00 8.66 105 PRO A O 1
ATOM 858 N N . LEU A 1 106 ? -9.646 11.521 41.336 1.00 7.57 106 LEU A N 1
ATOM 859 C CA . LEU A 1 106 ? -9.651 10.926 42.660 1.00 8.02 106 LEU A CA 1
ATOM 860 C C . LEU A 1 106 ? -8.594 9.838 42.793 1.00 6.32 106 LEU A C 1
ATOM 861 O O . LEU A 1 106 ? -8.449 9.003 41.908 1.00 7.39 106 LEU A O 1
ATOM 866 N N . VAL A 1 107 ? -7.852 9.880 43.896 1.00 9.09 107 VAL A N 1
ATOM 867 C CA . VAL A 1 107 ? -6.856 8.866 44.225 1.00 8.24 107 VAL A CA 1
ATOM 868 C C . VAL A 1 107 ? -7.523 8.143 45.397 1.00 10.56 107 VAL A C 1
ATOM 869 O O . VAL A 1 107 ? -7.925 8.778 46.370 1.00 10.21 107 VAL A O 1
ATOM 873 N N . THR A 1 108 ? -7.659 6.824 45.291 1.00 8.21 108 THR A N 1
ATOM 874 C CA . THR A 1 108 ? -8.337 6.045 46.324 1.00 6.96 108 THR A CA 1
ATOM 875 C C . THR A 1 108 ? -7.887 4.583 46.274 1.00 9.74 108 THR A C 1
ATOM 876 O O . THR A 1 108 ? -7.283 4.147 45.294 1.00 8.51 108 THR A O 1
ATOM 880 N N . GLU A 1 109 ? -8.171 3.826 47.332 1.00 12.15 109 GLU A N 1
ATOM 881 C CA . GLU A 1 109 ? -7.808 2.413 47.350 1.00 8.94 109 GLU A CA 1
ATOM 882 C C . GLU A 1 109 ? -9.016 1.616 46.884 1.00 11.10 109 GLU A C 1
ATOM 883 O O . GLU A 1 109 ? -8.904 0.435 46.547 1.00 13.97 109 GLU A O 1
ATOM 889 N N . GLN A 1 110 ? -10.170 2.274 46.868 1.00 10.26 110 GLN A N 1
ATOM 890 C CA . GLN A 1 110 ? -11.404 1.629 46.453 1.00 11.78 110 GLN A CA 1
ATOM 891 C C . GLN A 1 110 ? -11.455 1.296 44.968 1.00 10.50 110 GLN A C 1
ATOM 892 O O . GLN A 1 110 ? -11.099 2.113 44.115 1.00 11.16 110 GLN A O 1
ATOM 898 N N . LYS A 1 111 ? -11.913 0.083 44.673 1.00 8.42 111 LYS A N 1
ATOM 899 C CA . LYS A 1 111 ? -12.056 -0.369 43.295 1.00 6.93 111 LYS A CA 1
ATOM 900 C C . LYS A 1 111 ? -13.411 0.106 42.763 1.00 10.90 111 LYS A C 1
ATOM 901 O O . LYS A 1 111 ? -14.466 -0.190 43.343 1.00 12.52 111 LYS A O 1
ATOM 907 N N . ILE A 1 112 ? -13.372 0.859 41.669 1.00 6.53 112 ILE A N 1
ATOM 908 C CA . ILE A 1 112 ? -14.581 1.373 41.036 1.00 6.51 112 ILE A CA 1
ATOM 909 C C . ILE A 1 112 ? -14.500 1.004 39.558 1.00 8.17 112 ILE A C 1
ATOM 910 O O . ILE A 1 112 ? -13.467 1.221 38.919 1.00 8.52 112 ILE A O 1
ATOM 915 N N . VAL A 1 113 ? -15.575 0.435 39.016 1.00 8.58 113 VAL A N 1
ATOM 916 C CA . VAL A 1 113 ? -15.573 0.049 37.610 1.00 9.49 113 VAL A CA 1
ATOM 917 C C . VAL A 1 113 ? -15.352 1.272 36.721 1.00 7.42 113 VAL A C 1
ATOM 918 O O . VAL A 1 113 ? -15.791 2.382 37.037 1.00 8.88 113 VAL A O 1
ATOM 922 N N . LYS A 1 114 ? -14.663 1.066 35.606 1.00 8.80 114 LYS A N 1
ATOM 923 C CA . LYS A 1 114 ? -14.346 2.164 34.701 1.00 6.60 114 LYS A CA 1
ATOM 924 C C . LYS A 1 114 ? -15.533 2.953 34.162 1.00 6.53 114 LYS A C 1
ATOM 925 O O . LYS A 1 114 ? -15.413 4.153 33.920 1.00 9.65 114 LYS A O 1
ATOM 931 N N . GLU A 1 115 ? -16.679 2.304 33.979 1.00 7.21 115 GLU A N 1
ATOM 932 C CA . GLU A 1 115 ? -17.835 3.038 33.470 1.00 6.94 115 GLU A CA 1
ATOM 933 C C . GLU A 1 115 ? -18.441 3.961 34.524 1.00 10.37 115 GLU A C 1
ATOM 934 O O . GLU A 1 115 ? -19.093 4.953 34.182 1.00 9.19 115 GLU A O 1
ATOM 940 N N . GLU A 1 116 ? -18.218 3.636 35.794 1.00 11.05 116 GLU A N 1
ATOM 941 C CA . GLU A 1 116 ? -18.731 4.438 36.901 1.00 7.47 116 GLU A CA 1
ATOM 942 C C . GLU A 1 116 ? -17.807 5.628 37.076 1.00 12.61 116 GLU A C 1
ATOM 943 O O . GLU A 1 116 ? -18.244 6.723 37.435 1.00 10.15 116 GLU A O 1
ATOM 949 N N . ILE A 1 117 ? -16.518 5.397 36.837 1.00 7.38 117 ILE A N 1
ATOM 950 C CA . ILE A 1 117 ? -15.513 6.449 36.923 1.00 4.62 117 ILE A CA 1
ATOM 951 C C . ILE A 1 117 ? -15.737 7.395 35.738 1.00 8.60 117 ILE A C 1
ATOM 952 O O . ILE A 1 117 ? -15.667 8.614 35.883 1.00 8.39 117 ILE A O 1
ATOM 957 N N . LYS A 1 118 ? -16.023 6.828 34.569 1.00 8.00 118 LYS A N 1
ATOM 958 C CA . LYS A 1 118 ? -16.263 7.640 33.383 1.00 4.40 118 LYS A CA 1
ATOM 959 C C . LYS A 1 118 ? -17.532 8.481 33.526 1.00 7.97 118 LYS A C 1
ATOM 960 O O . LYS A 1 118 ? -17.519 9.678 33.249 1.00 9.79 118 LYS A O 1
ATOM 966 N N . LYS A 1 119 ? -18.623 7.863 33.971 1.00 9.73 119 LYS A N 1
ATOM 967 C CA . LYS A 1 119 ? -19.879 8.591 34.111 1.00 8.14 119 LYS A CA 1
ATOM 968 C C . LYS A 1 119 ? -19.759 9.735 35.118 1.00 9.81 119 LYS A C 1
ATOM 969 O O . LYS A 1 119 ? -20.238 10.849 34.870 1.00 10.97 119 LYS A O 1
ATOM 975 N N . SER A 1 120 ? -19.118 9.466 36.251 1.00 6.39 120 SER A N 1
ATOM 976 C CA . SER A 1 120 ? -18.951 10.498 37.271 1.00 7.67 120 SER A CA 1
ATOM 977 C C . SER A 1 120 ? -18.061 11.614 36.755 1.00 7.63 120 SER A C 1
ATOM 978 O O . SER A 1 120 ? -18.403 12.787 36.870 1.00 7.83 120 SER A O 1
ATOM 981 N N . SER A 1 121 ? -16.919 11.246 36.180 1.00 8.04 121 SER A N 1
ATOM 982 C CA . SER A 1 121 ? -15.984 12.228 35.644 1.00 5.69 121 SER A CA 1
ATOM 983 C C . SER A 1 121 ? -16.646 13.103 34.585 1.00 11.81 121 SER A C 1
ATOM 984 O O . SER A 1 121 ? -16.469 14.316 34.587 1.00 9.11 121 SER A O 1
ATOM 987 N N . VAL A 1 122 ? -17.403 12.484 33.682 1.00 8.13 122 VAL A N 1
ATOM 988 C CA . VAL A 1 122 ? -18.084 13.228 32.627 1.00 5.35 122 VAL A CA 1
ATOM 989 C C . VAL A 1 122 ? -19.135 14.156 33.224 1.00 10.39 122 VAL A C 1
ATOM 990 O O . VAL A 1 122 ? -19.227 15.322 32.837 1.00 10.95 122 VAL A O 1
ATOM 994 N N . ASP A 1 123 ? -19.917 13.647 34.172 1.00 8.52 123 ASP A N 1
ATOM 995 C CA . ASP A 1 123 ? -20.948 14.467 34.803 1.00 12.55 123 ASP A CA 1
ATOM 996 C C . ASP A 1 123 ? -20.337 15.654 35.542 1.00 13.07 123 ASP A C 1
ATOM 997 O O . ASP A 1 123 ? -20.782 16.792 35.375 1.00 11.83 123 ASP A O 1
ATOM 1002 N N . VAL A 1 124 ? -19.312 15.407 36.350 1.00 8.85 124 VAL A N 1
ATOM 1003 C CA . VAL A 1 124 ? -18.698 16.507 37.080 1.00 9.16 124 VAL A CA 1
ATOM 1004 C C . VAL A 1 124 ? -18.009 17.506 36.153 1.00 8.79 124 VAL A C 1
ATOM 1005 O O . VAL A 1 124 ? -18.174 18.717 36.319 1.00 8.87 124 VAL A O 1
ATOM 1009 N N . LEU A 1 125 ? -17.253 17.019 35.173 1.00 6.45 125 LEU A N 1
ATOM 1010 C CA . LEU A 1 125 ? -16.585 17.938 34.253 1.00 6.36 125 LEU A CA 1
ATOM 1011 C C . LEU A 1 125 ? -17.597 18.794 33.477 1.00 7.33 125 LEU A C 1
ATOM 1012 O O . LEU A 1 125 ? -17.324 19.955 33.155 1.00 9.59 125 LEU A O 1
ATOM 1017 N N . THR A 1 126 ? -18.765 18.233 33.192 1.00 6.81 126 THR A N 1
ATOM 1018 C CA . THR A 1 126 ? -19.794 18.982 32.478 1.00 9.86 126 THR A CA 1
ATOM 1019 C C . THR A 1 126 ? -20.331 20.063 33.410 1.00 6.45 126 THR A C 1
ATOM 1020 O O . THR A 1 126 ? -20.581 21.186 32.986 1.00 8.47 126 THR A O 1
ATOM 1024 N N . GLU A 1 127 ? -20.493 19.733 34.687 1.00 9.42 127 GLU A N 1
ATOM 1025 C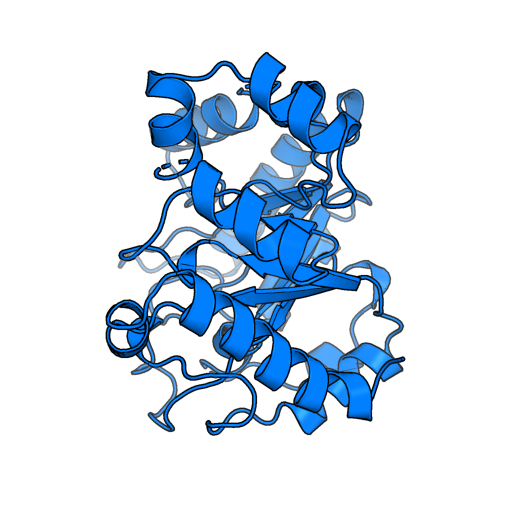 CA . GLU A 1 127 ? -20.975 20.727 35.639 1.00 7.84 127 GLU A CA 1
ATOM 1026 C C . GLU A 1 127 ? -19.923 21.824 35.791 1.00 7.80 127 GLU A C 1
ATOM 1027 O O . GLU A 1 127 ? -20.255 23.007 35.831 1.00 9.46 127 GLU A O 1
ATOM 1033 N N . LEU A 1 128 ? -18.652 21.435 35.872 1.00 8.31 128 LEU A N 1
ATOM 1034 C CA . LEU A 1 128 ? -17.583 22.419 35.989 1.00 8.90 128 LEU A CA 1
ATOM 1035 C C . LEU A 1 128 ? -17.576 23.289 34.734 1.00 9.20 128 LEU A C 1
ATOM 1036 O O . LEU A 1 128 ? -17.394 24.503 34.806 1.00 9.20 128 LEU A O 1
ATOM 1041 N N . SER A 1 129 ? -17.779 22.661 33.580 1.00 7.08 129 SER A N 1
ATOM 1042 C CA . SER A 1 129 ? -17.808 23.389 32.320 1.00 4.15 129 SER A CA 1
ATOM 1043 C C . SER A 1 129 ? -18.916 24.443 32.339 1.00 11.13 129 SER A C 1
ATOM 1044 O O . SER A 1 129 ? -18.699 25.590 31.937 1.00 9.27 129 SER A O 1
ATOM 1047 N N . ASP A 1 130 ? -20.105 24.052 32.798 1.00 12.06 130 ASP A N 1
ATOM 1048 C CA . ASP A 1 130 ? -21.229 24.980 32.862 1.00 12.21 130 ASP A CA 1
ATOM 1049 C C . ASP A 1 130 ? -20.866 26.196 33.706 1.00 8.27 130 ASP A C 1
ATOM 1050 O O . ASP A 1 130 ? -21.176 27.338 33.351 1.00 7.68 130 ASP A O 1
ATOM 1055 N N . ILE A 1 131 ? -20.210 25.943 34.833 1.00 7.76 131 ILE A N 1
ATOM 1056 C CA . ILE A 1 131 ? -19.811 27.007 35.746 1.00 6.62 131 ILE A CA 1
ATOM 1057 C C . ILE A 1 131 ? -18.755 27.923 35.148 1.00 11.69 131 ILE A C 1
ATOM 1058 O O . ILE A 1 131 ? -18.784 29.137 35.356 1.00 9.17 131 ILE A O 1
ATOM 1063 N N . ALA A 1 132 ? -17.828 27.337 34.397 1.00 9.74 132 ALA A N 1
ATOM 1064 C CA . ALA A 1 132 ? -16.737 28.093 33.796 1.00 5.08 132 ALA A CA 1
ATOM 1065 C C . ALA A 1 132 ? -17.098 28.998 32.624 1.00 4.78 132 ALA A C 1
ATOM 1066 O O . ALA A 1 132 ? -16.443 30.014 32.418 1.00 7.57 132 ALA A O 1
ATOM 1068 N N . GLU A 1 133 ? -18.131 28.642 31.864 1.00 10.88 133 GLU A N 1
ATOM 1069 C CA . GLU A 1 133 ? -18.523 29.427 30.688 1.00 10.55 133 GLU A CA 1
ATOM 1070 C C . GLU A 1 133 ? -18.589 30.948 30.888 1.00 4.19 133 GLU A C 1
ATOM 1071 O O . GLU A 1 133 ? -17.945 31.695 30.152 1.00 10.15 133 GLU A O 1
ATOM 1077 N N . PRO A 1 134 ? -19.352 31.434 31.886 1.00 9.92 134 PRO A N 1
ATOM 1078 C CA . PRO A 1 134 ? -19.395 32.895 32.051 1.00 8.61 134 PRO A CA 1
ATOM 1079 C C . PRO A 1 134 ? -18.034 33.539 32.369 1.00 9.27 134 PRO A C 1
ATOM 1080 O O . PRO A 1 134 ? -17.855 34.756 32.199 1.00 14.19 134 PRO A O 1
ATOM 1084 N N . TYR A 1 135 ? -17.077 32.722 32.809 1.00 11.39 135 TYR A N 1
ATOM 1085 C CA . TYR A 1 135 ? -15.728 33.199 33.135 1.00 11.24 135 TYR A CA 1
ATOM 1086 C C . TYR A 1 135 ? -14.744 33.052 31.977 1.00 10.38 135 TYR A C 1
ATOM 1087 O O . TYR A 1 135 ? -13.667 33.650 31.988 1.00 12.87 135 TYR A O 1
ATOM 1096 N N . GLY A 1 136 ? -15.105 32.237 30.993 1.00 9.99 136 GLY A N 1
ATOM 1097 C CA . GLY A 1 136 ? -14.237 32.019 29.854 1.00 9.24 136 GLY A CA 1
ATOM 1098 C C . GLY A 1 136 ? -13.015 31.197 30.223 1.00 14.94 136 GLY A C 1
ATOM 1099 O O . GLY A 1 136 ? -12.037 31.170 29.478 1.00 17.26 136 GLY A O 1
ATOM 1100 N N . VAL A 1 137 ? -13.070 30.523 31.367 1.00 9.68 137 VAL A N 1
ATOM 1101 C CA . VAL A 1 137 ? -11.958 29.700 31.834 1.00 9.88 137 VAL A CA 1
ATOM 1102 C C . VAL A 1 137 ? -12.098 28.271 31.321 1.00 10.24 137 VAL A C 1
ATOM 1103 O O . VAL A 1 137 ? -13.208 27.738 31.205 1.00 9.68 137 VAL A O 1
ATOM 1107 N N . LYS A 1 138 ? -10.963 27.657 31.005 1.00 11.61 138 LYS A N 1
ATOM 1108 C CA . LYS A 1 138 ? -10.948 26.296 30.488 1.00 7.56 138 LYS A CA 1
ATOM 1109 C C . LYS A 1 138 ? -10.406 25.313 31.515 1.00 10.83 138 LYS A C 1
ATOM 1110 O O . LYS A 1 138 ? -9.526 25.646 32.313 1.00 10.23 138 LYS A O 1
ATOM 1116 N N . ILE A 1 139 ? -10.946 24.100 31.488 1.00 7.56 139 ILE A N 1
ATOM 1117 C CA . ILE A 1 139 ? -10.543 23.057 32.420 1.00 7.12 139 ILE A CA 1
ATOM 1118 C C . ILE A 1 139 ? -9.648 22.048 31.722 1.00 8.30 139 ILE A C 1
ATOM 1119 O O . ILE A 1 139 ? -9.973 21.561 30.644 1.00 8.02 139 ILE A O 1
ATOM 1124 N N . ALA A 1 140 ? -8.511 21.752 32.339 1.00 7.33 140 ALA A N 1
ATOM 1125 C CA . ALA A 1 140 ? -7.570 20.792 31.781 1.00 6.55 140 ALA A CA 1
ATOM 1126 C C . ALA A 1 140 ? -7.462 19.598 32.725 1.00 6.15 140 ALA A C 1
ATOM 1127 O O . ALA A 1 140 ? -6.915 19.704 33.821 1.00 7.61 140 ALA A O 1
ATOM 1129 N N . LEU A 1 141 ? -8.005 18.464 32.295 1.00 7.46 141 LEU A N 1
ATOM 1130 C CA . LEU A 1 141 ? -7.980 17.244 33.092 1.00 6.30 141 LEU A CA 1
ATOM 1131 C C . LEU A 1 141 ? -6.603 16.595 33.035 1.00 9.04 141 LEU A C 1
ATOM 1132 O O . LEU A 1 141 ? -6.139 16.223 31.963 1.00 8.43 141 LEU A O 1
ATOM 1137 N N . GLU A 1 142 ? -5.953 16.456 34.187 1.00 6.98 142 GLU A N 1
ATOM 1138 C CA . GLU A 1 142 ? -4.641 15.829 34.226 1.00 6.77 142 GLU A CA 1
ATOM 1139 C C . GLU A 1 142 ? -4.727 14.395 34.735 1.00 9.09 142 GLU A C 1
ATOM 1140 O O . GLU A 1 142 ? -4.920 14.168 35.927 1.00 8.39 142 GLU A O 1
ATOM 1146 N N . PHE A 1 143 ? -4.606 13.419 33.836 1.00 8.17 143 PHE A N 1
ATOM 1147 C CA . PHE A 1 143 ? -4.635 12.040 34.287 1.00 5.32 143 PHE A CA 1
ATOM 1148 C C . PHE A 1 143 ? -3.304 11.826 34.990 1.00 7.70 143 PHE A C 1
ATOM 1149 O O . PHE A 1 143 ? -2.282 12.372 34.576 1.00 9.64 143 PHE A O 1
ATOM 1157 N N . VAL A 1 144 ? -3.327 11.044 36.062 1.00 6.74 144 VAL A N 1
ATOM 1158 C CA . VAL A 1 144 ? -2.129 10.792 36.853 1.00 7.26 144 VAL A CA 1
ATOM 1159 C C . VAL A 1 144 ? -1.704 9.337 36.715 1.00 8.02 144 VAL A C 1
ATOM 1160 O O . VAL A 1 144 ? -2.487 8.432 36.988 1.00 6.85 144 VAL A O 1
ATOM 1164 N N . GLY A 1 145 ? -0.464 9.123 36.280 1.00 8.25 145 GLY A N 1
ATOM 1165 C CA . GLY A 1 145 ? 0.051 7.771 36.095 1.00 7.79 145 GLY A CA 1
ATOM 1166 C C . GLY A 1 145 ? 0.437 7.089 37.394 1.00 10.59 145 GLY A C 1
ATOM 1167 O O . GLY A 1 145 ? 1.612 6.779 37.627 1.00 11.72 145 GLY A O 1
ATOM 1168 N N . HIS A 1 146 ? -0.568 6.839 38.233 1.00 6.73 146 HIS A N 1
ATOM 1169 C CA . HIS A 1 146 ? -0.384 6.212 39.541 1.00 5.32 146 HIS A CA 1
ATOM 1170 C C . HIS A 1 146 ? -1.385 5.067 39.644 1.00 9.67 146 HIS A C 1
ATOM 1171 O O . HIS A 1 146 ? -2.525 5.207 39.206 1.00 6.71 146 HIS A O 1
ATOM 1178 N N . PRO A 1 147 ? -0.975 3.919 40.218 1.00 6.30 147 PRO A N 1
ATOM 1179 C CA . PRO A 1 147 ? -1.886 2.776 40.338 1.00 6.06 147 PRO A CA 1
ATOM 1180 C C . PRO A 1 147 ? -3.099 2.986 41.231 1.00 6.81 147 PRO A C 1
ATOM 1181 O O . PRO A 1 147 ? -4.021 2.170 41.217 1.00 10.25 147 PRO A O 1
ATOM 1185 N N . GLN A 1 148 ? -3.103 4.070 42.000 1.00 6.28 148 GLN A N 1
ATOM 1186 C CA . GLN A 1 148 ? -4.237 4.358 42.867 1.00 7.89 148 GLN A CA 1
ATOM 1187 C C . GLN A 1 148 ? -5.060 5.542 42.361 1.00 9.26 148 GLN A C 1
ATOM 1188 O O . GLN A 1 148 ? -5.958 6.011 43.052 1.00 7.59 148 GLN A O 1
ATOM 1194 N N . CYS A 1 149 ? -4.754 6.033 41.161 1.00 5.13 149 CYS A N 1
ATOM 1195 C CA . CYS A 1 149 ? -5.539 7.131 40.600 1.00 5.37 149 CYS A CA 1
ATOM 1196 C C . CYS A 1 149 ? -6.596 6.535 39.676 1.00 13.28 149 CYS A C 1
ATOM 1197 O O . CYS A 1 149 ? -6.281 5.742 38.783 1.00 8.06 149 CYS A O 1
ATOM 1200 N N . THR A 1 150 ? -7.850 6.919 39.894 1.00 7.84 150 THR A N 1
ATOM 1201 C CA . THR A 1 150 ? -8.969 6.407 39.108 1.00 3.90 150 THR A CA 1
ATOM 1202 C C . THR A 1 150 ? -8.872 6.626 37.599 1.00 9.34 150 THR A C 1
ATOM 1203 O O . THR A 1 150 ? -9.454 5.867 36.829 1.00 8.45 150 THR A O 1
ATOM 1207 N N . VAL A 1 151 ? -8.161 7.663 37.173 1.00 10.94 151 VAL A N 1
ATOM 1208 C CA . VAL A 1 151 ? -7.983 7.922 35.740 1.00 6.73 151 VAL A CA 1
ATOM 1209 C C . VAL A 1 151 ? -6.472 8.013 35.571 1.00 8.34 151 VAL A C 1
ATOM 1210 O O . VAL A 1 151 ? -5.884 9.083 35.747 1.00 9.77 151 VAL A O 1
ATOM 1214 N N . ASN A 1 152 ? -5.846 6.885 35.236 1.00 8.16 152 ASN A N 1
ATOM 1215 C CA . ASN A 1 152 ? -4.393 6.851 35.135 1.00 6.23 152 ASN A CA 1
ATOM 1216 C C . ASN A 1 152 ? -3.733 6.635 33.775 1.00 5.93 152 ASN A C 1
ATOM 1217 O O . ASN A 1 152 ? -2.515 6.455 33.718 1.00 8.46 152 ASN A O 1
ATOM 1222 N N . THR A 1 153 ? -4.505 6.635 32.690 1.00 5.42 153 THR A N 1
ATOM 1223 C CA . THR A 1 153 ? -3.904 6.497 31.364 1.00 7.65 153 THR A CA 1
ATOM 1224 C C . THR A 1 153 ? -4.468 7.533 30.408 1.00 9.08 153 THR A C 1
ATOM 1225 O O . THR A 1 153 ? -5.556 8.080 30.620 1.00 7.40 153 THR A O 1
ATOM 1229 N N . PHE A 1 154 ? -3.720 7.796 29.346 1.00 7.13 154 PHE A N 1
ATOM 1230 C CA . PHE A 1 154 ? -4.124 8.777 28.356 1.00 7.34 154 PHE A CA 1
ATOM 1231 C C . PHE A 1 154 ? -5.447 8.454 27.666 1.00 10.20 154 PHE A C 1
ATOM 1232 O O . PHE A 1 154 ? -6.318 9.317 27.560 1.00 6.81 154 PHE A O 1
ATOM 1240 N N . GLU A 1 155 ? -5.608 7.224 27.194 1.00 9.01 155 GLU A N 1
ATOM 1241 C CA . GLU A 1 155 ? -6.839 6.885 26.490 1.00 11.10 155 GLU A CA 1
ATOM 1242 C C . GLU A 1 155 ? -8.074 6.957 27.375 1.00 6.32 155 GLU A C 1
ATOM 1243 O O . GLU A 1 155 ? -9.143 7.340 26.909 1.00 8.89 155 GLU A O 1
ATOM 1249 N N . GLN A 1 156 ? -7.938 6.591 28.643 1.00 6.81 156 GLN A N 1
ATOM 1250 C CA . GLN A 1 156 ? -9.083 6.640 29.547 1.00 6.04 156 GLN A CA 1
ATOM 1251 C C . GLN A 1 156 ? -9.501 8.096 29.743 1.00 9.56 156 GLN A C 1
ATOM 1252 O O . GLN A 1 156 ? -10.693 8.429 29.700 1.00 10.59 156 GLN A O 1
ATOM 1258 N N . ALA A 1 157 ? -8.512 8.962 29.947 1.00 5.47 157 ALA A N 1
ATOM 1259 C CA . ALA A 1 157 ? -8.773 10.383 30.147 1.00 4.93 157 ALA A CA 1
ATOM 1260 C C . ALA A 1 157 ? -9.325 11.026 28.873 1.00 10.95 157 ALA A C 1
ATOM 1261 O O . ALA A 1 157 ? -10.233 11.854 28.922 1.00 7.58 157 ALA A O 1
ATOM 1263 N N . TYR A 1 158 ? -8.771 10.637 27.731 1.00 10.65 158 TYR A N 1
ATOM 1264 C CA . TYR A 1 158 ? -9.204 11.189 26.457 1.00 7.77 158 TYR A CA 1
ATOM 1265 C C . TYR A 1 158 ? -10.657 10.825 26.155 1.00 5.48 158 TYR A C 1
ATOM 1266 O O . TYR A 1 158 ? -11.406 11.635 25.586 1.00 8.20 158 TYR A O 1
ATOM 1275 N N . GLU A 1 159 ? -11.053 9.611 26.532 1.00 8.09 159 GLU A N 1
ATOM 1276 C CA . GLU A 1 159 ? -12.419 9.155 26.304 1.00 8.30 159 GLU A CA 1
ATOM 1277 C C . GLU A 1 159 ? -13.381 10.028 27.093 1.00 9.01 159 GLU A C 1
ATOM 1278 O O . GLU A 1 159 ? -14.447 10.399 26.596 1.00 10.24 159 GLU A O 1
ATOM 1284 N N . ILE A 1 160 ? -12.992 10.358 28.321 1.00 7.59 160 ILE A N 1
ATOM 1285 C CA . ILE A 1 160 ? -13.797 11.208 29.197 1.00 5.70 160 ILE A CA 1
ATOM 1286 C C . ILE A 1 160 ? -13.944 12.596 28.578 1.00 6.12 160 ILE A C 1
ATOM 1287 O O . ILE A 1 160 ? -15.052 13.114 28.444 1.00 8.75 160 ILE A O 1
ATOM 1292 N N . VAL A 1 161 ? -12.822 13.187 28.188 1.00 6.30 161 VAL A N 1
ATOM 1293 C CA . VAL A 1 161 ? -12.823 14.513 27.581 1.00 7.69 161 VAL A CA 1
ATOM 1294 C C . VAL A 1 161 ? -13.665 14.540 26.310 1.00 13.55 161 VAL A C 1
ATOM 1295 O O . VAL A 1 161 ? -14.401 15.498 26.064 1.00 10.67 161 VAL A O 1
ATOM 1299 N N . ASN A 1 162 ? -13.557 13.498 25.494 1.00 7.67 162 ASN A N 1
ATOM 1300 C CA . ASN A 1 162 ? -14.332 13.465 24.263 1.00 8.45 162 ASN A CA 1
ATOM 1301 C C . ASN A 1 162 ? -15.815 13.298 24.511 1.00 10.34 162 ASN A C 1
ATOM 1302 O O . ASN A 1 162 ? -16.629 13.797 23.736 1.00 11.91 162 ASN A O 1
ATOM 1307 N N . THR A 1 163 ? -16.169 12.600 25.585 1.00 9.05 163 THR A N 1
ATOM 1308 C CA . THR A 1 163 ? -17.572 12.391 25.903 1.00 9.74 163 THR A CA 1
ATOM 1309 C C . THR A 1 163 ? -18.175 13.668 26.479 1.00 9.09 163 THR A C 1
ATOM 1310 O O . THR A 1 163 ? -19.357 13.955 26.259 1.00 13.50 163 THR A O 1
ATOM 1314 N N . VAL A 1 164 ? -17.366 14.439 27.203 1.00 7.28 164 VAL A N 1
ATOM 1315 C CA . VAL A 1 164 ? -17.835 15.705 27.764 1.00 8.85 164 VAL A CA 1
ATOM 1316 C C . VAL A 1 164 ? -18.147 16.621 26.586 1.00 9.81 164 VAL A C 1
ATOM 1317 O O . VAL A 1 164 ? -19.087 17.419 26.630 1.00 10.57 164 VAL A O 1
ATOM 1321 N N . ASN A 1 165 ? -17.334 16.510 25.538 1.00 10.59 165 ASN A N 1
ATOM 1322 C CA . ASN A 1 165 ? -17.536 17.269 24.307 1.00 9.40 165 ASN A CA 1
ATOM 1323 C C . ASN A 1 165 ? -17.795 18.771 24.472 1.00 10.58 165 ASN A C 1
ATOM 1324 O O . ASN A 1 165 ? -18.761 19.313 23.925 1.00 13.27 165 ASN A O 1
ATOM 1329 N N . ARG A 1 166 ? -16.924 19.440 25.222 1.00 7.51 166 ARG A N 1
ATOM 1330 C CA . ARG A 1 166 ? -17.030 20.882 25.452 1.00 6.42 166 ARG A CA 1
ATOM 1331 C C . ARG A 1 166 ? -15.717 21.536 25.050 1.00 9.20 166 ARG A C 1
ATOM 1332 O O . ARG A 1 166 ? -14.651 20.997 25.337 1.00 11.45 166 ARG A O 1
ATOM 1340 N N . ASP A 1 167 ? -15.790 22.693 24.398 1.00 9.92 167 ASP A N 1
ATOM 1341 C CA . ASP A 1 167 ? -14.581 23.392 23.980 1.00 8.76 167 ASP A CA 1
ATOM 1342 C C . ASP A 1 167 ? -13.735 23.851 25.165 1.00 9.62 167 ASP A C 1
ATOM 1343 O O . ASP A 1 167 ? -12.527 24.051 25.027 1.00 9.46 167 ASP A O 1
ATOM 1348 N N . ASN A 1 168 ? -14.355 24.012 26.332 1.00 9.14 168 ASN A N 1
ATOM 1349 C CA . ASN A 1 168 ? -13.606 24.463 27.498 1.00 10.13 168 ASN A CA 1
ATOM 1350 C C . ASN A 1 168 ? -13.129 23.342 28.421 1.00 9.42 168 ASN A C 1
ATOM 1351 O O . ASN A 1 168 ? -12.736 23.591 29.557 1.00 8.35 168 ASN A O 1
ATOM 1356 N N . VAL A 1 169 ? -13.149 22.111 27.919 1.00 5.13 169 VAL A N 1
ATOM 1357 C CA . VAL A 1 169 ? -12.689 20.961 28.691 1.00 7.03 169 VAL A CA 1
ATOM 1358 C C . VAL A 1 169 ? -11.698 20.176 27.843 1.00 10.15 169 VAL A C 1
ATOM 1359 O O . VAL A 1 169 ? -12.040 19.659 26.778 1.00 8.75 169 VAL A O 1
ATOM 1363 N N . GLY A 1 170 ? -10.463 20.103 28.330 1.00 8.58 170 GLY A N 1
ATOM 1364 C CA . GLY A 1 170 ? -9.418 19.403 27.613 1.00 4.79 170 GLY A CA 1
ATOM 1365 C C . GLY A 1 170 ? -8.491 18.638 28.534 1.00 8.15 170 GLY A C 1
ATOM 1366 O O . GLY A 1 170 ? -8.840 18.335 29.673 1.00 7.19 170 GLY A O 1
ATOM 1367 N N . LEU A 1 171 ? -7.288 18.366 28.042 1.00 6.46 171 LEU A N 1
ATOM 1368 C CA . LEU A 1 171 ? -6.311 17.583 28.786 1.00 7.31 171 LEU A CA 1
ATOM 1369 C C . LEU A 1 171 ? -4.990 18.236 29.148 1.00 11.73 171 LEU A C 1
ATOM 1370 O O . LEU A 1 171 ? -4.543 19.184 28.509 1.00 10.14 171 LEU A O 1
ATOM 1375 N N . VAL A 1 172 ? -4.374 17.697 30.195 1.00 9.82 172 VAL A N 1
ATOM 1376 C CA . VAL A 1 172 ? -3.033 18.084 30.589 1.00 9.54 172 VAL A CA 1
ATOM 1377 C C . VAL A 1 172 ? -2.290 16.798 30.256 1.00 10.25 172 VAL A C 1
ATOM 1378 O O . VAL A 1 172 ? -2.588 15.742 30.829 1.00 10.58 172 VAL A O 1
ATOM 1382 N N . LEU A 1 173 ? -1.374 16.860 29.298 1.00 7.77 173 LEU A N 1
ATOM 1383 C CA . LEU A 1 173 ? -0.582 15.690 28.955 1.00 4.59 173 LEU A CA 1
ATOM 1384 C C . LEU A 1 173 ? 0.741 15.878 29.670 1.00 6.08 173 LEU A C 1
ATOM 1385 O O . LEU A 1 173 ? 1.498 16.788 29.342 1.00 5.82 173 LEU A O 1
ATOM 1390 N N . ASP A 1 174 ? 1.005 15.028 30.655 1.00 5.39 174 ASP A N 1
ATOM 1391 C CA . ASP A 1 174 ? 2.241 15.091 31.422 1.00 5.99 174 ASP A CA 1
ATOM 1392 C C . ASP A 1 174 ? 3.050 13.866 30.997 1.00 8.39 174 ASP A C 1
ATOM 1393 O O . ASP A 1 174 ? 2.600 12.733 31.166 1.00 8.45 174 ASP A O 1
ATOM 1398 N N . SER A 1 175 ? 4.231 14.091 30.430 1.00 6.44 175 SER A N 1
ATOM 1399 C CA . SER A 1 175 ? 5.060 12.987 29.954 1.00 5.38 175 SER A CA 1
ATOM 1400 C C . SER A 1 175 ? 5.301 11.902 30.988 1.00 4.09 175 SER A C 1
ATOM 1401 O O . SER A 1 175 ? 5.249 10.719 30.663 1.00 5.88 175 SER A O 1
ATOM 1404 N N . PHE A 1 176 ? 5.573 12.303 32.226 1.00 5.39 176 PHE A N 1
ATOM 1405 C CA . PHE A 1 176 ? 5.809 11.340 33.300 1.00 6.66 176 PHE A CA 1
ATOM 1406 C C . PHE A 1 176 ? 4.547 10.508 33.523 1.00 6.15 176 PHE A C 1
ATOM 1407 O O . PHE A 1 176 ? 4.611 9.284 33.593 1.00 8.86 176 PHE A O 1
ATOM 1415 N N . HIS A 1 177 ? 3.402 11.171 33.646 1.00 5.96 177 HIS A N 1
ATOM 1416 C CA . HIS A 1 177 ? 2.158 10.440 33.868 1.00 6.98 177 HIS A CA 1
ATOM 1417 C C . HIS A 1 177 ? 1.837 9.506 32.720 1.00 3.91 177 HIS A C 1
ATOM 1418 O O . HIS A 1 177 ? 1.348 8.397 32.934 1.00 8.78 177 HIS A O 1
ATOM 1425 N N . PHE A 1 178 ? 2.113 9.960 31.500 1.00 5.19 178 PHE A N 1
ATOM 1426 C CA . PHE A 1 178 ? 1.865 9.153 30.312 1.00 7.06 178 PHE A CA 1
ATOM 1427 C C . PHE A 1 178 ? 2.727 7.890 30.382 1.00 8.02 178 PHE A C 1
ATOM 1428 O O . PHE A 1 178 ? 2.259 6.777 30.137 1.00 8.62 178 PHE A O 1
ATOM 1436 N N . HIS A 1 179 ? 3.985 8.074 30.755 1.00 6.63 179 HIS A N 1
ATOM 1437 C CA . HIS A 1 179 ? 4.930 6.972 30.857 1.00 5.30 179 HIS A CA 1
ATOM 1438 C C . HIS A 1 179 ? 4.714 6.078 32.080 1.00 9.01 179 HIS A C 1
ATOM 1439 O O . HIS A 1 179 ? 4.847 4.856 31.990 1.00 7.22 179 HIS A O 1
ATOM 1446 N N . ALA A 1 180 ? 4.350 6.691 33.206 1.00 6.48 180 ALA A N 1
ATOM 1447 C CA . ALA A 1 180 ? 4.198 5.984 34.482 1.00 5.92 180 ALA A CA 1
ATOM 1448 C C . ALA A 1 180 ? 3.211 4.827 34.628 1.00 8.31 180 ALA A C 1
ATOM 1449 O O . ALA A 1 180 ? 3.355 4.016 35.541 1.00 6.19 180 ALA A O 1
ATOM 1459 N N . GLY A 1 182 ? 2.171 3.320 31.590 1.00 6.62 182 GLY A N 1
ATOM 1460 C CA . GLY A 1 182 ? 2.249 2.741 30.259 1.00 4.33 182 GLY A CA 1
ATOM 1461 C C . GLY A 1 182 ? 1.243 3.118 29.192 1.00 5.74 182 GLY A C 1
ATOM 1462 O O . GLY A 1 182 ? 0.756 2.250 28.461 1.00 9.34 182 GLY A O 1
ATOM 1463 N N . SER A 1 183 ? 0.923 4.400 29.082 1.00 6.50 183 SER A N 1
ATOM 1464 C CA . SER A 1 183 ? -0.016 4.835 28.059 1.00 4.23 183 SER A CA 1
ATOM 1465 C C . SER A 1 183 ? 0.585 4.523 26.689 1.00 3.60 183 SER A C 1
ATOM 1466 O O . SER A 1 183 ? 1.805 4.515 26.528 1.00 8.59 183 SER A O 1
ATOM 1469 N N . ASN A 1 184 ? -0.278 4.268 25.709 1.00 12.40 184 ASN A N 1
ATOM 1470 C CA . ASN A 1 184 ? 0.147 3.913 24.353 1.00 11.21 184 ASN A CA 1
ATOM 1471 C C . ASN A 1 184 ? 0.338 5.136 23.458 1.00 10.37 184 ASN A C 1
ATOM 1472 O O . ASN A 1 184 ? -0.578 5.945 23.274 1.00 10.15 184 ASN A O 1
ATOM 1477 N N . ILE A 1 185 ? 1.536 5.261 22.894 1.00 9.88 185 ILE A N 1
ATOM 1478 C CA . ILE A 1 185 ? 1.855 6.376 22.016 1.00 9.35 185 ILE A CA 1
ATOM 1479 C C . ILE A 1 185 ? 0.895 6.424 20.820 1.00 7.59 185 ILE A C 1
ATOM 1480 O O . ILE A 1 185 ? 0.546 7.497 20.331 1.00 10.17 185 ILE A O 1
ATOM 1485 N N . GLU A 1 186 ? 0.448 5.264 20.352 1.00 11.93 186 GLU A N 1
ATOM 1486 C CA . GLU A 1 186 ? -0.476 5.255 19.225 1.00 8.98 186 GLU A CA 1
ATOM 1487 C C . GLU A 1 186 ? -1.774 5.984 19.553 1.00 13.53 186 GLU A C 1
ATOM 1488 O O . GLU A 1 186 ? -2.394 6.592 18.675 1.00 17.13 186 GLU A O 1
ATOM 1494 N N . SER A 1 187 ? -2.189 5.933 20.816 1.00 12.15 187 SER A N 1
ATOM 1495 C CA . SER A 1 187 ? -3.414 6.613 21.218 1.00 13.71 187 SER A CA 1
ATOM 1496 C C . SER A 1 187 ? -3.221 8.130 21.141 1.00 14.53 187 SER A C 1
ATOM 1497 O O . SER A 1 187 ? -4.154 8.861 20.811 1.00 16.72 187 SER A O 1
ATOM 1500 N N . LEU A 1 188 ? -2.014 8.604 21.441 1.00 10.44 188 LEU A N 1
ATOM 1501 C CA . LEU A 1 188 ? -1.731 10.038 21.367 1.00 10.77 188 LEU A CA 1
ATOM 1502 C C . LEU A 1 188 ? -1.685 10.485 19.904 1.00 15.18 188 LEU A C 1
ATOM 1503 O O . LEU A 1 188 ? -2.199 11.551 19.556 1.00 11.43 188 LEU A O 1
ATOM 1508 N N . LYS A 1 189 ? -1.073 9.660 19.056 1.00 15.34 189 LYS A N 1
ATOM 1509 C CA . LYS A 1 189 ? -0.961 9.966 17.630 1.00 11.76 189 LYS A CA 1
ATOM 1510 C C . LYS A 1 189 ? -2.331 10.029 16.957 1.00 15.10 189 LYS A C 1
ATOM 1511 O O . LYS A 1 189 ? -2.479 10.648 15.898 1.00 18.12 189 LYS A O 1
ATOM 1517 N N . GLN A 1 190 ? -3.327 9.385 17.564 1.00 13.30 190 GLN A N 1
ATOM 1518 C CA . GLN A 1 190 ? -4.679 9.375 17.006 1.00 13.21 190 GLN A CA 1
ATOM 1519 C C . GLN A 1 190 ? -5.602 10.395 17.677 1.00 15.35 190 GLN A C 1
ATOM 1520 O O . GLN A 1 190 ? -6.794 10.469 17.362 1.00 22.36 190 GLN A O 1
ATOM 1526 N N . ALA A 1 191 ? -5.052 11.190 18.591 1.00 12.20 191 ALA A N 1
ATOM 1527 C CA . ALA A 1 191 ? -5.841 12.189 19.306 1.00 12.72 191 ALA A CA 1
ATOM 1528 C C . ALA A 1 191 ? -5.927 13.534 18.591 1.00 12.39 191 ALA A C 1
ATOM 1529 O O . ALA A 1 191 ? -5.102 13.859 17.737 1.00 18.27 191 ALA A O 1
ATOM 1531 N N . ASP A 1 192 ? -6.947 14.306 18.950 1.00 17.32 192 ASP A N 1
ATOM 1532 C CA . ASP A 1 192 ? -7.158 15.636 18.396 1.00 15.95 192 ASP A CA 1
ATOM 1533 C C . ASP A 1 192 ? -6.271 16.587 19.198 1.00 15.21 192 ASP A C 1
ATOM 1534 O O . ASP A 1 192 ? -6.489 16.787 20.402 1.00 15.83 192 ASP A O 1
ATOM 1539 N N . GLY A 1 193 ? -5.271 17.158 18.532 1.00 13.54 193 GLY A N 1
ATOM 1540 C CA . GLY A 1 193 ? -4.345 18.075 19.185 1.00 15.97 193 GLY A CA 1
ATOM 1541 C C . GLY A 1 193 ? -4.969 19.266 19.898 1.00 14.49 193 GLY A C 1
ATOM 1542 O O . GLY A 1 193 ? -4.404 19.796 20.864 1.00 13.15 193 GLY A O 1
ATOM 1543 N N . LYS A 1 194 ? -6.137 19.696 19.430 1.00 18.03 194 LYS A N 1
ATOM 1544 C CA . LYS A 1 194 ? -6.818 20.831 20.037 1.00 15.01 194 LYS A CA 1
ATOM 1545 C C . LYS A 1 194 ? -7.390 20.515 21.411 1.00 13.93 194 LYS A C 1
ATOM 1546 O O . LYS A 1 194 ? -7.753 21.425 22.150 1.00 15.80 194 LYS A O 1
ATOM 1552 N N . LYS A 1 195 ? -7.467 19.229 21.748 1.00 10.51 195 LYS A N 1
ATOM 1553 C CA . LYS A 1 195 ? -7.988 18.816 23.050 1.00 14.27 195 LYS A CA 1
ATOM 1554 C C . LYS A 1 195 ? -6.875 18.735 24.090 1.00 11.91 195 LYS A C 1
ATOM 1555 O O . LYS A 1 195 ? -7.126 18.424 25.252 1.00 10.39 195 LYS A O 1
ATOM 1561 N N . ILE A 1 196 ? -5.644 19.001 23.656 1.00 8.84 196 ILE A N 1
ATOM 1562 C CA . ILE A 1 196 ? -4.489 19.015 24.551 1.00 7.93 196 ILE A CA 1
ATOM 1563 C C . ILE A 1 196 ? -4.305 20.491 24.918 1.00 10.13 196 ILE A C 1
ATOM 1564 O O . ILE A 1 196 ? -3.873 21.301 24.092 1.00 12.37 196 ILE A O 1
ATOM 1569 N N . PHE A 1 197 ? -4.660 20.846 26.150 1.00 9.98 197 PHE A N 1
ATOM 1570 C CA . PHE A 1 197 ? -4.555 22.231 26.601 1.00 10.41 197 PHE A CA 1
ATOM 1571 C C . PHE A 1 197 ? -3.183 22.607 27.140 1.00 10.42 197 PHE A C 1
ATOM 1572 O O . PHE A 1 197 ? -2.661 23.692 26.847 1.00 10.67 197 PHE A O 1
ATOM 1580 N N . ILE A 1 198 ? -2.598 21.714 27.932 1.00 8.64 198 ILE A N 1
ATOM 1581 C CA . ILE A 1 198 ? -1.296 21.977 28.532 1.00 8.19 198 ILE A CA 1
ATOM 1582 C C . ILE A 1 198 ? -0.424 20.742 28.440 1.00 6.81 198 ILE A C 1
ATOM 1583 O O . ILE A 1 198 ? -0.908 19.629 28.614 1.00 7.73 198 ILE A O 1
ATOM 1588 N N . TYR A 1 199 ? 0.857 20.947 28.160 1.00 8.19 199 TYR A N 1
ATOM 1589 C CA . TYR A 1 199 ? 1.807 19.849 28.103 1.00 8.77 199 TYR A CA 1
ATOM 1590 C C . TYR A 1 199 ? 2.833 20.045 29.217 1.00 7.74 199 TYR A C 1
ATOM 1591 O O . TYR A 1 199 ? 3.454 21.102 29.308 1.00 9.35 199 TYR A O 1
ATOM 1600 N N . HIS A 1 200 ? 2.992 19.031 30.066 1.00 9.52 200 HIS A N 1
ATOM 1601 C CA . HIS A 1 200 ? 3.966 19.069 31.160 1.00 8.63 200 HIS A CA 1
ATOM 1602 C C . HIS A 1 200 ? 5.141 18.202 30.736 1.00 8.17 200 HIS A C 1
ATOM 1603 O O . HIS A 1 200 ? 4.944 17.037 30.381 1.00 8.07 200 HIS A O 1
ATOM 1610 N N . ILE A 1 201 ? 6.351 18.752 30.752 1.00 7.57 201 ILE A N 1
ATOM 1611 C CA . ILE A 1 201 ? 7.513 17.948 30.406 1.00 11.03 201 ILE A CA 1
ATOM 1612 C C . ILE A 1 201 ? 8.292 17.645 31.679 1.00 9.97 201 ILE A C 1
ATOM 1613 O O . ILE A 1 201 ? 8.291 18.429 32.631 1.00 8.82 201 ILE A O 1
ATOM 1618 N N . ASP A 1 202 ? 8.926 16.480 31.678 1.00 7.90 202 ASP A N 1
ATOM 1619 C CA . ASP A 1 202 ? 9.708 15.968 32.795 1.00 5.92 202 ASP A CA 1
ATOM 1620 C C . ASP A 1 202 ? 10.287 14.648 32.290 1.00 9.13 202 ASP A C 1
ATOM 1621 O O . ASP A 1 202 ? 10.087 14.287 31.134 1.00 8.02 202 ASP A O 1
ATOM 1626 N N . ASP A 1 203 ? 11.007 13.933 33.143 1.00 9.73 203 ASP A N 1
ATOM 1627 C CA . ASP A 1 203 ? 11.576 12.651 32.744 1.00 6.32 203 ASP A CA 1
ATOM 1628 C C . ASP A 1 203 ? 11.552 11.787 33.995 1.00 7.17 203 ASP A C 1
ATOM 1629 O O . ASP A 1 203 ? 11.032 12.217 35.024 1.00 6.99 203 ASP A O 1
ATOM 1634 N N . THR A 1 204 ? 12.103 10.579 33.929 1.00 7.73 204 THR A N 1
ATOM 1635 C CA . THR A 1 204 ? 12.082 9.727 35.123 1.00 7.16 204 THR A CA 1
ATOM 1636 C C . THR A 1 204 ? 13.140 8.646 35.202 1.00 7.78 204 THR A C 1
ATOM 1637 O O . THR A 1 204 ? 13.728 8.242 34.198 1.00 9.63 204 THR A O 1
ATOM 1641 N N . GLU A 1 205 ? 13.374 8.188 36.426 1.00 9.10 205 GLU A N 1
ATOM 1642 C CA . GLU A 1 205 ? 14.286 7.085 36.654 1.00 10.26 205 GLU A CA 1
ATOM 1643 C C . GLU A 1 205 ? 13.507 5.906 36.078 1.00 10.35 205 GLU A C 1
ATOM 1644 O O . GLU A 1 205 ? 12.273 5.895 36.105 1.00 9.18 205 GLU A O 1
ATOM 1650 N N . ASP A 1 206 ? 14.232 4.919 35.571 1.00 11.05 206 ASP A N 1
ATOM 1651 C CA . ASP A 1 206 ? 13.640 3.773 34.887 1.00 7.48 206 ASP A CA 1
ATOM 1652 C C . ASP A 1 206 ? 13.047 2.623 35.707 1.00 10.02 206 ASP A C 1
ATOM 1653 O O . ASP A 1 206 ? 13.393 1.466 35.487 1.00 10.12 206 ASP A O 1
ATOM 1658 N N . PHE A 1 207 ? 12.143 2.931 36.631 1.00 6.71 207 PHE A N 1
ATOM 1659 C CA . PHE A 1 207 ? 11.501 1.884 37.431 1.00 8.40 207 PHE A CA 1
ATOM 1660 C C . PHE A 1 207 ? 10.304 1.387 36.629 1.00 8.07 207 PHE A C 1
ATOM 1661 O O . PHE A 1 207 ? 9.813 2.098 35.758 1.00 8.05 207 PHE A O 1
ATOM 1669 N N . PRO A 1 208 ? 9.820 0.159 36.904 1.00 7.56 208 PRO A N 1
ATOM 1670 C CA . PRO A 1 208 ? 8.668 -0.382 36.167 1.00 6.23 208 PRO A CA 1
ATOM 1671 C C . PRO A 1 208 ? 7.387 0.405 36.451 1.00 7.25 208 PRO A C 1
ATOM 1672 O O . PRO A 1 208 ? 7.254 1.021 37.514 1.00 8.30 208 PRO A O 1
ATOM 1676 N N . ILE A 1 209 ? 6.442 0.380 35.513 1.00 7.53 209 ILE A N 1
ATOM 1677 C CA . ILE A 1 209 ? 5.187 1.081 35.743 1.00 8.18 209 ILE A CA 1
ATOM 1678 C C . ILE A 1 209 ? 4.545 0.446 36.973 1.00 7.73 209 ILE A C 1
ATOM 1679 O O . ILE A 1 209 ? 4.650 -0.761 37.181 1.00 8.67 209 ILE A O 1
ATOM 1684 N N . GLY A 1 210 ? 3.909 1.265 37.805 1.00 7.08 210 GLY A N 1
ATOM 1685 C CA . GLY A 1 210 ? 3.299 0.746 39.012 1.00 7.86 210 GLY A CA 1
ATOM 1686 C C . GLY A 1 210 ? 4.157 1.114 40.208 1.00 6.46 210 GLY A C 1
ATOM 1687 O O . GLY A 1 210 ? 3.641 1.341 41.301 1.00 7.64 210 GLY A O 1
ATOM 1688 N N . PHE A 1 211 ? 5.471 1.188 39.998 1.00 7.02 211 PHE A N 1
ATOM 1689 C CA . PHE A 1 211 ? 6.394 1.547 41.077 1.00 4.69 211 PHE A CA 1
ATOM 1690 C C . PHE A 1 211 ? 6.696 3.038 41.088 1.00 5.91 211 PHE A C 1
ATOM 1691 O O . PHE A 1 211 ? 7.077 3.602 42.114 1.00 10.18 211 PHE A O 1
ATOM 1699 N N . LEU A 1 212 ? 6.538 3.658 39.927 1.00 7.21 212 LEU A N 1
ATOM 1700 C CA . LEU A 1 212 ? 6.821 5.071 39.751 1.00 5.28 212 LEU A CA 1
ATOM 1701 C C . LEU A 1 212 ? 5.921 6.037 40.512 1.00 9.16 212 LEU A C 1
ATOM 1702 O O . LEU A 1 212 ? 4.693 5.908 40.510 1.00 9.42 212 LEU A O 1
ATOM 1707 N N . THR A 1 213 ? 6.560 7.002 41.168 1.00 7.68 213 THR A N 1
ATOM 1708 C CA . THR A 1 213 ? 5.876 8.048 41.919 1.00 6.11 213 THR A CA 1
ATOM 1709 C C . THR A 1 213 ? 6.535 9.375 41.502 1.00 5.80 213 THR A C 1
ATOM 1710 O O . THR A 1 213 ? 7.640 9.378 40.960 1.00 10.76 213 THR A O 1
ATOM 1714 N N . ASP A 1 214 ? 5.877 10.502 41.743 1.00 9.47 214 ASP A N 1
ATOM 1715 C CA . ASP A 1 214 ? 6.449 11.770 41.300 1.00 7.89 214 ASP A CA 1
ATOM 1716 C C . ASP A 1 214 ? 7.853 12.127 41.778 1.00 6.13 214 ASP A C 1
ATOM 1717 O O . ASP A 1 214 ? 8.557 12.892 41.108 1.00 8.83 214 ASP A O 1
ATOM 1722 N N . GLU A 1 215 ? 8.281 11.574 42.908 1.00 8.52 215 GLU A N 1
ATOM 1723 C CA . GLU A 1 215 ? 9.621 11.872 43.409 1.00 6.31 215 GLU A CA 1
ATOM 1724 C C . GLU A 1 215 ? 10.694 11.231 42.515 1.00 8.84 215 GLU A C 1
ATOM 1725 O O . GLU A 1 215 ? 11.886 11.525 42.659 1.00 12.00 215 GLU A O 1
ATOM 1731 N N . ASP A 1 216 ? 10.275 10.363 41.596 1.00 8.54 216 ASP A N 1
ATOM 1732 C CA . ASP A 1 216 ? 11.218 9.694 40.698 1.00 8.33 216 ASP A CA 1
ATOM 1733 C C . ASP A 1 216 ? 11.526 10.494 39.440 1.00 7.74 216 ASP A C 1
ATOM 1734 O O . ASP A 1 216 ? 12.364 10.091 38.634 1.00 10.76 216 ASP A O 1
ATOM 1739 N N . ARG A 1 217 ? 10.850 11.623 39.262 1.00 7.66 217 ARG A N 1
ATOM 1740 C CA . ARG A 1 217 ? 11.082 12.445 38.084 1.00 7.79 217 ARG A CA 1
ATOM 1741 C C . ARG A 1 217 ? 12.487 13.034 38.089 1.00 9.73 217 ARG A C 1
ATOM 1742 O O . ARG A 1 217 ? 13.055 13.281 39.152 1.00 8.98 217 ARG A O 1
ATOM 1750 N N . VAL A 1 218 ? 13.041 13.242 36.897 1.00 7.17 218 VAL A N 1
ATOM 1751 C CA . VAL A 1 218 ? 14.352 13.874 36.743 1.00 4.50 218 VAL A CA 1
ATOM 1752 C C . VAL A 1 218 ? 14.207 14.897 35.616 1.00 10.09 218 VAL A C 1
ATOM 1753 O O . VAL A 1 218 ? 13.205 14.895 34.903 1.00 7.03 218 VAL A O 1
ATOM 1757 N N . TRP A 1 219 ? 15.195 15.776 35.463 1.00 7.36 219 TRP A N 1
ATOM 1758 C CA . TRP A 1 219 ? 15.143 16.808 34.430 1.00 8.01 219 TRP A CA 1
ATOM 1759 C C . TRP A 1 219 ? 14.891 16.243 33.037 1.00 6.59 219 TRP A C 1
ATOM 1760 O O . TRP A 1 219 ? 15.384 15.167 32.697 1.00 8.76 219 TRP A O 1
ATOM 1771 N N . PRO A 1 220 ? 14.120 16.971 32.207 1.00 6.03 220 PRO A N 1
ATOM 1772 C CA . PRO A 1 220 ? 13.833 16.511 30.844 1.00 8.13 220 PRO A CA 1
ATOM 1773 C C . PRO A 1 220 ? 15.117 16.075 30.134 1.00 6.27 220 PRO A C 1
ATOM 1774 O O . PRO A 1 220 ? 16.114 16.808 30.128 1.00 7.59 220 PRO A O 1
ATOM 1778 N N . GLY A 1 221 ? 15.092 14.878 29.552 1.00 9.64 221 GLY A N 1
ATOM 1779 C CA . GLY A 1 221 ? 16.241 14.371 28.830 1.00 8.54 221 GLY A CA 1
ATOM 1780 C C . GLY A 1 221 ? 17.233 13.568 29.648 1.00 11.49 221 GLY A C 1
ATOM 1781 O O . GLY A 1 221 ? 18.076 12.873 29.077 1.00 12.15 221 GLY A O 1
ATOM 1782 N N . GLN A 1 222 ? 17.156 13.654 30.976 1.00 9.78 222 GLN A N 1
ATOM 1783 C CA . GLN A 1 222 ? 18.088 12.914 31.825 1.00 7.02 222 GLN A CA 1
ATOM 1784 C C . GLN A 1 222 ? 17.530 11.579 32.320 1.00 13.26 222 GLN A C 1
ATOM 1785 O O . GLN A 1 222 ? 18.159 10.899 33.139 1.00 13.57 222 GLN A O 1
ATOM 1791 N N . GLY A 1 223 ? 16.364 11.198 31.800 1.00 12.47 223 GLY A N 1
ATOM 1792 C CA . GLY A 1 223 ? 15.727 9.954 32.211 1.00 10.78 223 GLY A CA 1
ATOM 1793 C C . GLY A 1 223 ? 15.421 8.948 31.114 1.00 10.27 223 GLY A C 1
ATOM 1794 O O . GLY A 1 223 ? 16.036 8.957 30.050 1.00 13.33 223 GLY A O 1
ATOM 1795 N N . ALA A 1 224 ? 14.427 8.099 31.361 1.00 5.88 224 ALA A N 1
ATOM 1796 C CA . ALA A 1 224 ? 14.069 7.039 30.428 1.00 10.40 22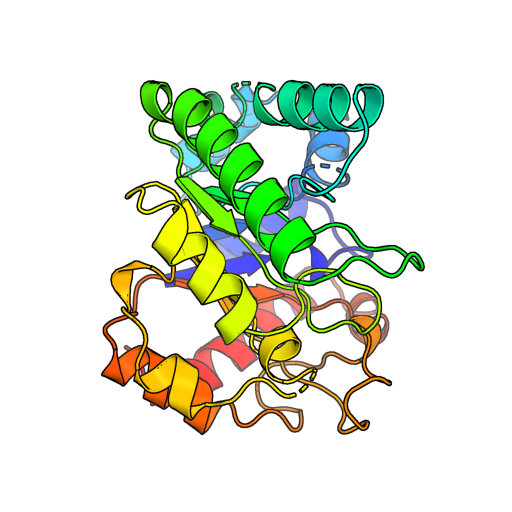4 ALA A CA 1
ATOM 1797 C C . ALA A 1 224 ? 12.812 7.223 29.584 1.00 9.91 224 ALA A C 1
ATOM 1798 O O . ALA A 1 224 ? 12.459 6.329 28.809 1.00 12.71 224 ALA A O 1
ATOM 1800 N N . ILE A 1 225 ? 12.126 8.350 29.725 1.00 7.14 225 ILE A N 1
ATOM 1801 C CA . ILE A 1 225 ? 10.920 8.559 28.928 1.00 10.63 225 ILE A CA 1
ATOM 1802 C C . ILE A 1 225 ? 11.270 8.760 27.454 1.00 10.40 225 ILE A C 1
ATOM 1803 O O . ILE A 1 225 ? 12.282 9.383 27.130 1.00 8.85 225 ILE A O 1
ATOM 1808 N N . ASP A 1 226 ? 10.442 8.218 26.563 1.00 11.89 226 ASP A N 1
ATOM 1809 C CA . ASP A 1 226 ? 10.670 8.372 25.126 1.00 7.69 226 ASP A CA 1
ATOM 1810 C C . ASP A 1 226 ? 10.125 9.752 24.742 1.00 7.20 226 ASP A C 1
ATOM 1811 O O . ASP A 1 226 ? 9.102 9.874 24.057 1.00 8.48 226 ASP A O 1
ATOM 1816 N N . LEU A 1 227 ? 10.807 10.798 25.200 1.00 7.32 227 LEU A N 1
ATOM 1817 C CA . LEU A 1 227 ? 10.375 12.154 24.909 1.00 5.22 227 LEU A CA 1
ATOM 1818 C C . LEU A 1 227 ? 10.350 12.435 23.409 1.00 5.03 227 LEU A C 1
ATOM 1819 O O . LEU A 1 227 ? 9.560 13.252 22.948 1.00 10.52 227 LEU A O 1
ATOM 1824 N N . ASP A 1 228 ? 11.215 11.760 22.655 1.00 9.40 228 ASP A N 1
ATOM 1825 C CA . ASP A 1 228 ? 11.257 11.921 21.201 1.00 12.00 228 ASP A CA 1
ATOM 1826 C C . ASP A 1 228 ? 9.891 11.551 20.627 1.00 9.26 228 ASP A C 1
ATOM 1827 O O . ASP A 1 228 ? 9.370 12.217 19.730 1.00 11.97 228 ASP A O 1
ATOM 1832 N N . ALA A 1 229 ? 9.322 10.470 21.147 1.00 11.64 229 ALA A N 1
ATOM 1833 C CA . ALA A 1 229 ? 8.024 9.998 20.692 1.00 7.93 229 ALA A CA 1
ATOM 1834 C C . ALA A 1 229 ? 6.909 10.946 21.105 1.00 10.28 229 ALA A C 1
ATOM 1835 O O . ALA A 1 229 ? 6.024 11.267 20.305 1.00 9.84 229 ALA A O 1
ATOM 1837 N N . HIS A 1 230 ? 6.949 11.391 22.355 1.00 9.11 230 HIS A N 1
ATOM 1838 C CA . HIS A 1 230 ? 5.926 12.305 22.850 1.00 8.98 230 HIS A CA 1
ATOM 1839 C C . HIS A 1 230 ? 5.905 13.586 22.038 1.00 7.40 230 HIS A C 1
ATOM 1840 O O . HIS A 1 230 ? 4.852 14.026 21.583 1.00 9.04 230 HIS A O 1
ATOM 1847 N N . LEU A 1 231 ? 7.077 14.186 21.865 1.00 7.75 231 LEU A N 1
ATOM 1848 C CA . LEU A 1 231 ? 7.187 15.434 21.127 1.00 7.99 231 LEU A CA 1
ATOM 1849 C C . LEU A 1 231 ? 6.815 15.261 19.663 1.00 11.46 231 LEU A C 1
ATOM 1850 O O . LEU A 1 231 ? 6.104 16.096 19.096 1.00 9.76 231 LEU A O 1
ATOM 1855 N N . SER A 1 232 ? 7.285 14.176 19.053 1.00 8.25 232 SER A N 1
ATOM 1856 C CA . SER A 1 232 ? 6.967 13.908 17.657 1.00 8.54 232 SER A CA 1
ATOM 1857 C C . SER A 1 232 ? 5.452 13.780 17.487 1.00 13.55 232 SER A C 1
ATOM 1858 O O . SER A 1 232 ? 4.881 14.314 16.532 1.00 12.08 232 SER A O 1
ATOM 1861 N N . ALA A 1 233 ? 4.803 13.079 18.415 1.00 9.80 233 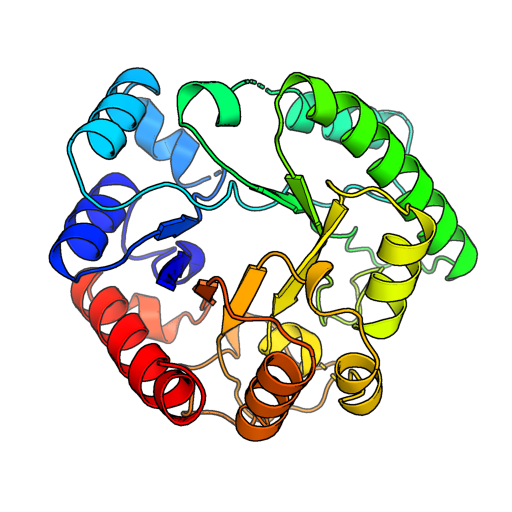ALA A N 1
ATOM 1862 C CA . ALA A 1 233 ? 3.350 12.885 18.355 1.00 9.55 233 ALA A CA 1
ATOM 1863 C C . ALA A 1 233 ? 2.593 14.206 18.511 1.00 10.03 233 ALA A C 1
ATOM 1864 O O . ALA A 1 233 ? 1.644 14.481 17.772 1.00 10.61 233 ALA A O 1
ATOM 1866 N N . LEU A 1 234 ? 3.004 15.022 19.478 1.00 10.20 234 LEU A N 1
ATOM 1867 C CA . LEU A 1 234 ? 2.355 16.315 19.705 1.00 6.83 234 LEU A CA 1
ATOM 1868 C C . LEU A 1 234 ? 2.457 17.206 18.473 1.00 7.63 234 LEU A C 1
ATOM 1869 O O . LEU A 1 234 ? 1.513 17.917 18.116 1.00 12.00 234 LEU A O 1
ATOM 1874 N N . LYS A 1 235 ? 3.613 17.166 17.825 1.00 11.74 235 LYS A N 1
ATOM 1875 C CA . LYS A 1 235 ? 3.840 17.961 16.628 1.00 10.25 235 LYS A CA 1
ATOM 1876 C C . LYS A 1 235 ? 2.924 17.474 15.504 1.00 12.63 235 LYS A C 1
ATOM 1877 O O . LYS A 1 235 ? 2.295 18.278 14.819 1.00 16.38 235 LYS A O 1
ATOM 1883 N N . GLU A 1 236 ? 2.844 16.154 15.339 1.00 11.47 236 GLU A N 1
ATOM 1884 C CA . GLU A 1 236 ? 2.018 15.513 14.311 1.00 12.99 236 GLU A CA 1
ATOM 1885 C C . GLU A 1 236 ? 0.515 15.797 14.444 1.00 15.65 236 GLU A C 1
ATOM 1886 O O . GLU A 1 236 ? -0.194 15.930 13.437 1.00 15.79 236 GLU A O 1
ATOM 1892 N N . ILE A 1 237 ? 0.023 15.895 15.676 1.00 10.59 237 ILE A N 1
ATOM 1893 C CA . ILE A 1 237 ? -1.396 16.150 15.883 1.00 11.12 237 ILE A CA 1
ATOM 1894 C C . ILE A 1 237 ? -1.770 17.627 16.014 1.00 13.17 237 ILE A C 1
ATOM 1895 O O . ILE A 1 237 ? -2.924 17.955 16.293 1.00 16.00 237 ILE A O 1
ATOM 1900 N N . GLY A 1 238 ? -0.797 18.515 15.834 1.00 12.99 238 GLY A N 1
ATOM 1901 C CA . GLY A 1 238 ? -1.094 19.940 15.866 1.00 10.60 238 GLY A CA 1
ATOM 1902 C C . GLY A 1 238 ? -0.995 20.722 17.157 1.00 14.68 238 GLY A C 1
ATOM 1903 O O . GLY A 1 238 ? -1.427 21.873 17.218 1.00 16.21 238 GLY A O 1
ATOM 1904 N N . PHE A 1 239 ? -0.447 20.118 18.200 1.00 10.44 239 PHE A N 1
ATOM 1905 C 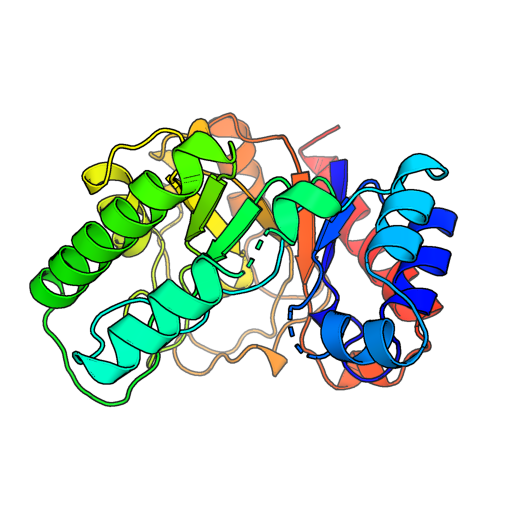CA . PHE A 1 239 ? -0.302 20.848 19.454 1.00 7.66 239 PHE A CA 1
ATOM 1906 C C . PHE A 1 239 ? 1.005 21.627 19.397 1.00 13.62 239 PHE A C 1
ATOM 1907 O O . PHE A 1 239 ? 2.014 21.105 18.913 1.00 23.14 239 PHE A O 1
ATOM 1915 N N . SER A 1 240 ? 1.003 22.863 19.886 1.00 14.49 240 SER A N 1
ATOM 1916 C CA . SER A 1 240 ? 2.231 23.655 19.867 1.00 14.86 240 SER A CA 1
ATOM 1917 C C . SER A 1 240 ? 2.184 24.929 20.708 1.00 14.96 240 SER A C 1
ATOM 1918 O O . SER A 1 240 ? 3.078 25.768 20.609 1.00 19.02 240 SER A O 1
ATOM 1921 N N . ASP A 1 241 ? 1.161 25.072 21.540 1.00 13.12 241 ASP A N 1
ATOM 1922 C CA . ASP A 1 241 ? 1.015 26.278 22.344 1.00 14.05 241 ASP A CA 1
ATOM 1923 C C . ASP A 1 241 ? 2.013 26.528 23.477 1.00 11.46 241 ASP A C 1
ATOM 1924 O O . ASP A 1 241 ? 2.711 27.548 23.480 1.00 15.47 241 ASP A O 1
ATOM 1929 N N . VAL A 1 242 ? 2.091 25.605 24.431 1.00 12.22 242 VAL A N 1
ATOM 1930 C CA . VAL A 1 242 ? 2.953 25.806 25.588 1.00 12.58 242 VAL A CA 1
ATOM 1931 C C . VAL A 1 242 ? 3.462 24.522 26.242 1.00 13.11 242 VAL A C 1
ATOM 1932 O O . VAL A 1 242 ? 2.802 23.479 26.214 1.00 12.20 242 VAL A O 1
ATOM 1936 N N . VAL A 1 243 ? 4.657 24.613 26.814 1.00 10.55 243 VAL A N 1
ATOM 1937 C CA . VAL A 1 243 ? 5.262 23.499 27.527 1.00 10.94 243 VAL A CA 1
ATOM 1938 C C . VAL A 1 243 ? 5.628 24.008 28.918 1.00 6.64 243 VAL A C 1
ATOM 1939 O O . VAL A 1 243 ? 6.227 25.075 29.066 1.00 7.26 243 VAL A O 1
ATOM 1943 N N . SER A 1 244 ? 5.230 23.252 29.935 1.00 12.25 244 SER A N 1
ATOM 1944 C CA . SER A 1 244 ? 5.497 23.618 31.320 1.00 5.96 244 SER A CA 1
ATOM 1945 C C . SER A 1 244 ? 6.346 22.531 31.952 1.00 9.81 244 SER A C 1
ATOM 1946 O O . SER A 1 244 ? 6.067 21.346 31.783 1.00 12.36 244 SER A O 1
ATOM 1949 N N . VAL A 1 245 ? 7.385 22.934 32.674 1.00 8.27 245 VAL A N 1
ATOM 1950 C CA . VAL A 1 245 ? 8.273 21.979 33.327 1.00 6.88 245 VAL A CA 1
ATOM 1951 C C . VAL A 1 245 ? 7.862 21.758 34.789 1.00 10.28 245 VAL A C 1
ATOM 1952 O O . VAL A 1 245 ? 7.813 22.699 35.591 1.00 11.53 245 VAL A O 1
ATOM 1956 N N . GLU A 1 246 ? 7.563 20.507 35.130 1.00 7.19 246 GLU A N 1
ATOM 1957 C CA . GLU A 1 246 ? 7.123 20.160 36.478 1.00 6.65 246 GLU A CA 1
ATOM 1958 C C . GLU A 1 246 ? 7.914 19.005 37.090 1.00 9.22 246 GLU A C 1
ATOM 1959 O O . GLU A 1 246 ? 7.895 17.880 36.582 1.00 10.33 246 GLU A O 1
ATOM 1965 N N . LEU A 1 247 ? 8.603 19.293 38.191 1.00 6.45 247 LEU A N 1
ATOM 1966 C CA . LEU A 1 247 ? 9.399 18.293 38.894 1.00 10.37 247 LEU A CA 1
ATOM 1967 C C . LEU A 1 247 ? 8.972 18.200 40.363 1.00 10.56 247 LEU A C 1
ATOM 1968 O O . LEU A 1 247 ? 8.473 19.164 40.930 1.00 9.63 247 LEU A O 1
ATOM 1973 N N . PHE A 1 248 ? 9.159 17.024 40.959 1.00 8.46 248 PHE A N 1
ATOM 1974 C CA . PHE A 1 248 ? 8.824 16.774 42.368 1.00 10.56 248 PHE A CA 1
ATOM 1975 C C . PHE A 1 248 ? 9.980 16.026 43.018 1.00 10.47 248 PHE A C 1
ATOM 1976 O O . PHE A 1 248 ? 9.777 15.250 43.953 1.00 12.70 248 PHE A O 1
ATOM 1984 N N . ARG A 1 249 ? 11.190 16.256 42.528 1.00 14.59 249 ARG A N 1
ATOM 1985 C CA . ARG A 1 249 ? 12.348 15.547 43.057 1.00 16.34 249 ARG A CA 1
ATOM 1986 C C . ARG A 1 249 ? 13.029 16.224 44.252 1.00 14.36 249 ARG A C 1
ATOM 1987 O O . ARG A 1 249 ? 13.463 17.376 44.177 1.00 13.39 249 ARG A O 1
ATOM 1995 N N . PRO A 1 250 ? 13.131 15.505 45.383 1.00 13.07 250 PRO A N 1
ATOM 1996 C CA . PRO A 1 250 ? 13.769 16.064 46.580 1.00 16.88 250 PRO A CA 1
ATOM 1997 C C . PRO A 1 250 ? 15.183 16.575 46.310 1.00 13.00 250 PRO A C 1
ATOM 1998 O O . PRO A 1 250 ? 15.591 17.601 46.854 1.00 14.35 250 PRO A O 1
ATOM 2002 N N . GLU A 1 251 ? 15.923 15.849 45.472 1.00 12.81 251 GLU A N 1
ATOM 2003 C CA . GLU A 1 251 ? 17.290 16.225 45.117 1.00 13.09 251 GLU A CA 1
ATOM 2004 C C . GLU A 1 251 ? 17.387 17.666 44.617 1.00 15.38 251 GLU A C 1
ATOM 2005 O O . GLU A 1 251 ? 18.283 18.418 45.011 1.00 15.19 251 GLU A O 1
ATOM 2011 N N . TYR A 1 252 ? 16.462 18.056 43.749 1.00 9.10 252 TYR A N 1
ATOM 2012 C CA . TYR A 1 252 ? 16.496 19.399 43.193 1.00 6.95 252 TYR A CA 1
ATOM 2013 C C . TYR A 1 252 ? 16.112 20.510 44.172 1.00 11.71 252 TYR A C 1
ATOM 2014 O O . TYR A 1 252 ? 16.398 21.685 43.922 1.00 13.72 252 TYR A O 1
ATOM 2023 N N . TYR A 1 253 ? 15.478 20.158 45.287 1.00 9.46 253 TYR A N 1
ATOM 2024 C CA . TYR A 1 253 ? 15.113 21.182 46.257 1.00 9.85 253 TYR A CA 1
ATOM 2025 C C . TYR A 1 253 ? 16.348 21.628 47.035 1.00 8.85 253 TYR A C 1
ATOM 2026 O O . TYR A 1 253 ? 16.289 22.594 47.805 1.00 12.03 253 TYR A O 1
ATOM 2035 N N . LYS A 1 254 ? 17.458 20.921 46.826 1.00 11.42 254 LYS A N 1
ATOM 2036 C CA . LYS A 1 254 ? 18.735 21.235 47.478 1.00 9.54 254 LYS A CA 1
ATOM 2037 C C . LYS A 1 254 ? 19.413 22.389 46.755 1.00 13.36 254 LYS A C 1
ATOM 2038 O O . LYS A 1 254 ? 20.319 23.030 47.297 1.00 11.90 254 LYS A O 1
ATOM 2044 N N . LEU A 1 255 ? 18.985 22.630 45.517 1.00 11.19 255 LEU A N 1
ATOM 2045 C CA . LEU A 1 255 ? 19.517 23.712 44.696 1.00 11.07 255 LEU A CA 1
ATOM 2046 C C . LEU A 1 255 ? 18.863 25.012 45.145 1.00 6.83 255 LEU A C 1
ATOM 2047 O O . LEU A 1 255 ? 17.866 24.988 45.870 1.00 9.70 255 LEU A O 1
ATOM 2052 N N . THR A 1 256 ? 19.421 26.145 44.724 1.00 9.24 256 THR A N 1
ATOM 2053 C CA . THR A 1 256 ? 18.807 27.428 45.055 1.00 6.88 256 THR A CA 1
ATOM 2054 C C . THR A 1 256 ? 17.617 27.556 44.112 1.00 8.59 256 THR A C 1
ATOM 2055 O O . THR A 1 256 ? 17.523 26.834 43.115 1.00 10.27 256 THR A O 1
ATOM 2059 N N . ALA A 1 257 ? 16.707 28.469 44.421 1.00 6.28 257 ALA A N 1
ATOM 2060 C CA . ALA A 1 257 ? 15.545 28.670 43.576 1.00 6.05 257 ALA A CA 1
ATOM 2061 C C . ALA A 1 257 ? 15.989 28.988 42.149 1.00 9.32 257 ALA A C 1
ATOM 2062 O O . ALA A 1 257 ? 15.472 28.409 41.192 1.00 10.28 257 ALA A O 1
ATOM 2064 N N . GLU A 1 258 ? 16.963 29.884 42.004 1.00 8.98 258 GLU A N 1
ATOM 2065 C CA . GLU A 1 258 ? 17.428 30.269 40.675 1.00 10.56 258 GLU A CA 1
ATOM 2066 C C . GLU A 1 258 ? 18.124 29.153 39.896 1.00 9.12 258 GLU A C 1
ATOM 2067 O O . GLU A 1 258 ? 17.933 29.041 38.686 1.00 13.07 258 GLU A O 1
ATOM 2073 N N . GLU A 1 259 ? 18.928 28.334 40.572 1.00 9.35 259 GLU A N 1
ATOM 2074 C CA . GLU A 1 259 ? 19.609 27.236 39.888 1.00 9.16 259 GLU A CA 1
ATOM 2075 C C . GLU A 1 259 ? 18.559 26.270 39.343 1.00 9.19 259 GLU A C 1
ATOM 2076 O O . GLU A 1 259 ? 18.667 25.781 38.219 1.00 9.90 259 GLU A O 1
ATOM 2082 N N . ALA A 1 260 ? 17.540 26.002 40.147 1.00 9.48 260 ALA A N 1
ATOM 2083 C CA . ALA A 1 260 ? 16.472 25.099 39.744 1.00 3.60 260 ALA A CA 1
ATOM 2084 C C . ALA A 1 260 ? 15.705 25.680 38.562 1.00 10.84 260 ALA A C 1
ATOM 2085 O O . ALA A 1 260 ? 15.428 24.985 37.586 1.00 8.88 260 ALA A O 1
ATOM 2087 N N . ILE A 1 261 ? 15.364 26.960 38.652 1.00 8.29 261 ILE A N 1
ATOM 2088 C CA . ILE A 1 261 ? 14.613 27.607 37.585 1.00 4.96 261 ILE A CA 1
ATOM 2089 C C . ILE A 1 261 ? 15.402 27.679 36.283 1.00 13.22 261 ILE A C 1
ATOM 2090 O O . ILE A 1 261 ? 14.836 27.514 35.200 1.00 10.24 261 ILE A O 1
ATOM 2095 N N . GLN A 1 262 ? 16.706 27.921 36.385 1.00 8.45 262 GLN A N 1
ATOM 2096 C CA . GLN A 1 262 ? 17.557 27.991 35.204 1.00 6.76 262 GLN A CA 1
ATOM 2097 C C . GLN A 1 262 ? 17.807 26.620 34.588 1.00 9.81 262 GLN A C 1
ATOM 2098 O O . GLN A 1 262 ? 17.894 26.497 33.361 1.00 9.05 262 GLN A O 1
ATOM 2104 N N . THR A 1 263 ? 17.945 25.602 35.435 1.00 7.84 263 THR A N 1
ATOM 2105 C CA . THR A 1 263 ? 18.176 24.236 34.969 1.00 9.88 263 THR A CA 1
ATOM 2106 C C . THR A 1 263 ? 16.901 23.701 34.330 1.00 8.82 263 THR A C 1
ATOM 2107 O O . THR A 1 263 ? 16.953 22.985 33.335 1.00 9.25 263 THR A O 1
ATOM 2111 N N . ALA A 1 264 ? 15.755 24.057 34.906 1.00 9.74 264 ALA A N 1
ATOM 2112 C CA . ALA A 1 264 ? 14.474 23.615 34.370 1.00 6.14 264 ALA A CA 1
ATOM 2113 C C . ALA A 1 264 ? 14.289 24.185 32.967 1.00 9.92 264 ALA A C 1
ATOM 2114 O O . ALA A 1 264 ? 13.740 23.531 32.083 1.00 8.03 264 ALA A O 1
ATOM 2116 N N . LYS A 1 265 ? 14.752 25.413 32.772 1.00 7.36 265 LYS A N 1
ATOM 2117 C CA . LYS A 1 265 ? 14.634 26.066 31.477 1.00 5.06 265 LYS A CA 1
ATOM 2118 C C . LYS A 1 265 ? 15.592 25.472 30.453 1.00 11.27 265 LYS A C 1
ATOM 2119 O O . LYS A 1 265 ? 15.186 25.139 29.338 1.00 9.11 265 LYS A O 1
ATOM 2125 N N . LYS A 1 266 ? 16.863 25.330 30.818 1.00 9.00 266 LYS A N 1
ATOM 2126 C CA . LYS A 1 266 ? 17.820 24.790 29.861 1.00 8.91 266 LYS A CA 1
ATOM 2127 C C . LYS A 1 266 ? 17.495 23.372 29.399 1.00 4.37 266 LYS A C 1
ATOM 2128 O O . LYS A 1 266 ? 17.500 23.088 28.196 1.00 10.93 266 LYS A O 1
ATOM 2134 N N . THR A 1 267 ? 17.213 22.484 30.346 1.00 5.33 267 THR A N 1
ATOM 2135 C CA . THR A 1 267 ? 16.909 21.102 30.000 1.00 8.33 267 THR A CA 1
ATOM 2136 C C . THR A 1 267 ? 15.659 21.007 29.147 1.00 6.87 267 THR A C 1
ATOM 2137 O O . THR A 1 267 ? 15.613 20.231 28.193 1.00 9.84 267 THR A O 1
ATOM 2141 N N . THR A 1 268 ? 14.653 21.803 29.485 1.00 7.20 268 THR A N 1
ATOM 2142 C CA . THR A 1 268 ? 13.407 21.818 28.733 1.00 4.19 268 THR A CA 1
ATOM 2143 C C . THR A 1 268 ? 13.615 22.345 27.316 1.00 10.20 268 THR A C 1
ATOM 2144 O O . THR A 1 268 ? 13.289 21.669 26.342 1.00 9.29 268 THR A O 1
ATOM 2148 N N . VAL A 1 269 ? 14.169 23.547 27.198 1.00 9.96 269 VAL A N 1
ATOM 2149 C CA . VAL A 1 269 ? 14.408 24.134 25.885 1.00 11.07 269 VAL A CA 1
ATOM 2150 C C . VAL A 1 269 ? 15.307 23.265 25.007 1.00 4.97 269 VAL A C 1
ATOM 2151 O O . VAL A 1 269 ? 15.020 23.071 23.822 1.00 9.34 269 VAL A O 1
ATOM 2155 N N . ASP A 1 270 ? 16.385 22.723 25.568 1.00 10.32 270 ASP A N 1
ATOM 2156 C CA . ASP A 1 270 ? 17.271 21.895 24.761 1.00 10.64 270 ASP A CA 1
ATOM 2157 C C . ASP A 1 270 ? 16.564 20.663 24.190 1.00 11.16 270 ASP A C 1
ATOM 2158 O O . ASP A 1 270 ? 16.841 20.249 23.064 1.00 10.51 270 ASP A O 1
ATOM 2163 N N . VAL A 1 271 ? 15.635 20.093 24.952 1.00 7.55 271 VAL A N 1
ATOM 2164 C CA . VAL A 1 271 ? 14.896 18.923 24.494 1.00 6.25 271 VAL A CA 1
ATOM 2165 C C . VAL A 1 271 ? 13.793 19.298 23.496 1.00 8.37 271 VAL A C 1
ATOM 2166 O O . VAL A 1 271 ? 13.753 18.792 22.373 1.00 8.73 271 VAL A O 1
ATOM 2170 N N . VAL A 1 272 ? 12.912 20.197 23.915 1.00 8.01 272 VAL A N 1
ATOM 2171 C CA . VAL A 1 272 ? 11.780 20.623 23.099 1.00 5.64 272 VAL A CA 1
ATOM 2172 C C . VAL A 1 272 ? 12.103 21.344 21.792 1.00 6.45 272 VAL A C 1
ATOM 2173 O O . VAL A 1 272 ? 11.430 21.132 20.787 1.00 8.63 272 VAL A O 1
ATOM 2177 N N . SER A 1 273 ? 13.124 22.193 21.795 1.00 9.46 273 SER A N 1
ATOM 2178 C CA . SER A 1 273 ? 13.462 22.945 20.587 1.00 8.43 273 SER A CA 1
ATOM 2179 C C . SER A 1 273 ? 13.904 22.082 19.408 1.00 13.37 273 SER A C 1
ATOM 2180 O O . SER A 1 273 ? 14.012 22.578 18.272 1.00 12.77 273 SER A O 1
ATOM 2183 N N . LYS A 1 274 ? 14.165 20.802 19.667 1.00 10.62 274 LYS A N 1
ATOM 2184 C CA . LYS A 1 274 ? 14.572 19.888 18.605 1.00 12.07 274 LYS A CA 1
ATOM 2185 C C . LYS A 1 274 ? 13.367 19.466 17.776 1.00 10.50 274 LYS A C 1
ATOM 2186 O O . LYS A 1 274 ? 13.524 18.820 16.739 1.00 13.60 274 LYS A O 1
ATOM 2192 N N . TYR A 1 275 ? 12.171 19.836 18.237 1.00 12.25 275 TYR A N 1
ATOM 2193 C CA . TYR A 1 275 ? 10.922 19.523 17.535 1.00 10.67 275 TYR A CA 1
ATOM 2194 C C . TYR A 1 275 ? 10.074 20.768 17.273 1.00 11.99 275 TYR A C 1
ATOM 2195 O O . TYR A 1 275 ? 9.317 20.828 16.295 1.00 12.91 275 TYR A O 1
ATOM 2204 N N . PHE A 1 276 ? 10.203 21.762 18.147 1.00 8.78 276 PHE A N 1
ATOM 2205 C CA . PHE A 1 276 ? 9.421 22.986 18.030 1.00 12.02 276 PHE A CA 1
ATOM 2206 C C . PHE A 1 276 ? 10.251 24.250 18.117 1.00 6.89 276 PHE A C 1
ATOM 2207 O O . PHE A 1 276 ? 11.204 24.321 18.883 1.00 13.56 276 PHE A O 1
ATOM 2215 N N . SER A 1 277 ? 9.875 25.249 17.327 1.00 11.29 277 SER A N 1
ATOM 2216 C CA . SER A 1 277 ? 10.559 26.535 17.353 1.00 10.56 277 SER A CA 1
ATOM 2217 C C . SER A 1 277 ? 10.079 27.202 18.632 1.00 15.91 277 SER A C 1
ATOM 2218 O O . SER A 1 277 ? 8.872 27.232 18.907 1.00 14.38 277 SER A O 1
#

Secondary structure (DSSP, 8-state):
-EEEEGGGGTTT--HHHHHHHHHHTT-SEEEEE--HHHHHTTSS-HHHHHHHHHTSS-EEEEEEEEE--SS--HHHHHHHHHHHH--HHHHHT--EEEEE--B-SS---HHHHHHHHHHHHHHHHHHHGGGT-EEEEE----TTBSS-SHHHHHHHHHHH--TTEEEEEEHHHHH----HHHHHTS-GGGEEEEEE-EE--PPTTT--GGGEESTTSSSS-HHHHHHHHHHTT--S-EEE----GGGGGS-HHHHHHHHHHHHHHHHTTT--

Organism: Bacillus subtilis (strain 168) (NCBI:txid224308)

CATH classification: 3.20.20.150

Foldseek 3Di:
DEEAECLLQVQFDAPVVLLVQCLVVDGQEYAAEPVRVVVVCVPDPLLRLLVSVVPGRYAYAEYEELEACFDDPPVVVVSSVVVLLVCSCLSRVYAEYEYEHHFAPDDDDLVRRLVRLLVRVLVSVVSCVVVNHAYAYEAALAPRGSRQEDVSVQVSQVVNPDLRYAHEAEQCSNVLPYDLVSLLPDQLSRHSEYEYWAFADDHNNPDDQQGTHAHPPYDGPVVSVLVSSVNNDHDDYYYYHGNHPVSNVPHSNVSSNSNVVSVCVSNVVRHD

Nearest PDB structures (foldseek):
  1i6n-assembly1_A  TM=1.003E+00  e=4.398E-56  Bacillus subtilis
  3u0h-assembly1_A  TM=8.271E-01  e=1.905E-18  Alicyclobacillus acidocaldarius subsp. acidocaldarius DSM 446
  3dx5-assembly1_A  TM=7.913E-01  e=9.540E-12  Bacillus anthracis
  1k77-assembly1_A  TM=7.437E-01  e=6.674E-12  Escherichia coli
  8bvk-assembly1_B  TM=7.407E-01  e=6.960E-07  Agrobacterium tumefaciens

Solvent-accessible surface area: 11922 Å² total

Radius of gyration: 17.65 Å; Cα contacts (8 Å, |Δi|>4): 538; chains: 1; bounding box: 42×46×39 Å

InterPro domains:
  IPR013022 Xylose isomerase-like, TIM barrel domain [PF01261] (20-261)
  IPR036237 Xylose isomerase-like superfamily [SSF51658] (9-275)
  IPR050312 IolE/XylA/MocC-like [PTHR12110] (13-266)

Sequence (272 aa):
KLCFNEATTLENSNLKLDLELCEKHGYDYIEIRTDKLPEYLKDHSLDDLAEYFQTHHIKPLALNALVFFNNRDEKGHNEIITEFKGETCKTLGVKYVVAVPLVTEQKIVKEEIKKSSVDVLTELSDIAEPYGVKIALEFVGHPQCTVNTFEQAYEIVNTVNRDNVGLVLDSFHFHAGSNIESLKQADGKKIFIYHIDDTEDFPIGFLTDEDRVWPGQGAIDLDAHLSALKEIGFSDVVSVELFRPEYYKLTAEEAIQTAKKTTVDVVSKYFS